Protein 4A42 (pdb70)

Foldseek 3Di:
DDFLVDPLKDKDWPADVVQGCLQAPPFLPRKDWGDPDQKTKMKIFSVAKAAWFKKKWFWDFDFAWFKWKWFAAPVPDIDTQGGRNVPRDHDRMDMDTGDPPDIHRMMMMITRDPRTITRYMTTDHD/DFLVPPQKDKDWPADPVQGVLQAPPFLPRKDWHDDDQWTKMKMFSVAKFWFFKKKWFWDWDFAWFKWKWFAAPPPDTHTQGGRN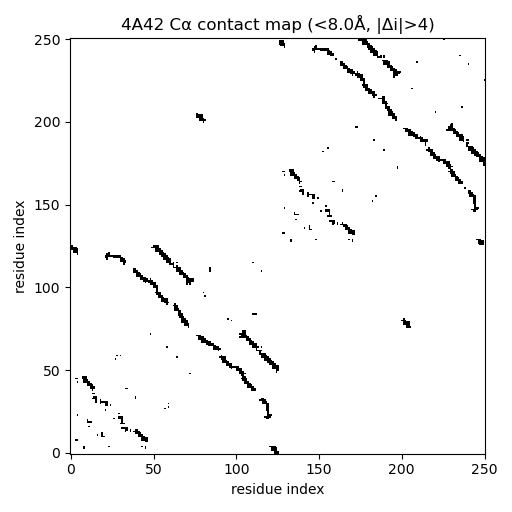PDRDDDRMDMGGRPDTDMHRMMMMTTRDDITITRYMTTDGD

B-factor: mean 26.59, std 9.79, range [8.0, 80.1]

Sequence (251 aa):
SENLAKDETKVVEVTSNNNSEANNNLRDGNENTLWVPGQEEEKSVTFDLSSKEKDISAIDIVSKGNSPLKYSIEISNDGTEWTKIVDENNNNEENKKAVYSNILKSGKIGRFVRFNFNSENNVKIGEIKIYKGENLAKDETKVEEVTSNNSEANNNLRDGNENTLWVPGQEEEKSVTFDLSKEKDIISSAIDIVSKGNNSPLKYSIEIS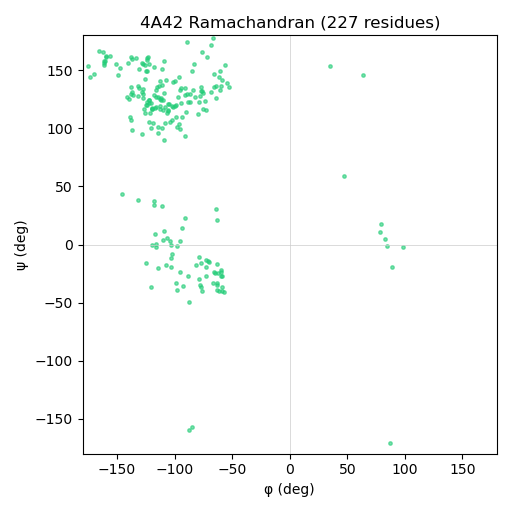NDGTEWTKIVDENNNEENKKAVYSNILKSGKIGRFVRRFNFNSENVKIGEIKIYKG

Structure (mmCIF, N/CA/C/O backbone):
data_4A42
#
_entry.id   4A42
#
_cell.length_a   48.810
_cell.length_b   48.810
_cell.length_c   98.180
_cell.angle_alpha   90.00
_cell.angle_beta   90.00
_cell.angle_gamma   90.00
#
_symmetry.space_group_name_H-M   'P 43'
#
loop_
_entity.id
_entity.type
_entity.pdbx_description
1 polymer 'ALPHA-N-ACETYLGLUCOSAMINIDASE FAMILY PROTEIN'
2 non-polymer 'CALCIUM ION'
3 water water
#
loop_
_atom_site.group_PDB
_atom_site.id
_atom_site.type_symbol
_atom_site.label_atom_id
_atom_site.label_alt_id
_atom_site.label_comp_id
_atom_site.label_asym_id
_atom_site.label_entity_id
_atom_site.label_seq_id
_atom_site.pdbx_PDB_ins_code
_atom_site.Cartn_x
_atom_site.Cartn_y
_atom_site.Cartn_z
_atom_site.occupancy
_atom_site.B_iso_or_equiv
_atom_site.auth_seq_id
_atom_site.auth_comp_id
_atom_site.auth_asym_id
_atom_site.auth_atom_id
_atom_site.pdbx_PDB_model_num
ATOM 1 N N . SER A 1 23 ? 0.063 17.847 50.602 1.00 47.89 1495 SER A N 1
ATOM 2 C CA . SER A 1 23 ? -0.246 18.954 49.702 1.00 46.30 1495 SER A CA 1
ATOM 3 C C . SER A 1 23 ? 0.775 19.091 48.574 1.00 43.93 1495 SER A C 1
ATOM 4 O O . SER A 1 23 ? 0.880 18.220 47.710 1.00 45.80 1495 SER A O 1
ATOM 6 N N . GLU A 1 24 ? 1.528 20.188 48.600 1.00 40.42 1496 GLU A N 1
ATOM 7 C CA . GLU A 1 24 ? 2.403 20.590 47.495 1.00 37.30 1496 GLU A CA 1
ATOM 8 C C . GLU A 1 24 ? 3.605 19.678 47.259 1.00 33.81 1496 GLU A C 1
ATOM 9 O O . GLU A 1 24 ? 4.336 19.363 48.197 1.00 34.73 1496 GLU A O 1
ATOM 11 N N . ASN A 1 25 ? 3.816 19.283 46.000 1.00 31.01 1497 ASN A N 1
ATOM 12 C CA . ASN A 1 25 ? 4.954 18.441 45.619 1.00 28.41 1497 ASN A CA 1
ATOM 13 C C . ASN A 1 25 ? 6.149 19.262 45.118 1.00 26.71 1497 ASN A C 1
ATOM 14 O O . ASN A 1 25 ? 6.192 19.705 43.962 1.00 27.43 1497 ASN A O 1
ATOM 19 N N . LEU A 1 26 ? 7.110 19.474 46.008 1.00 26.85 1498 LEU A N 1
ATOM 20 C CA . LEU A 1 26 ? 8.272 20.304 45.725 1.00 26.38 1498 LEU A CA 1
ATOM 21 C C . LEU A 1 26 ? 9.129 19.755 44.599 1.00 26.66 1498 LEU A C 1
ATOM 22 O O . LEU A 1 26 ? 9.868 20.501 43.955 1.00 28.99 1498 LEU A O 1
ATOM 27 N N . ALA A 1 27 ? 9.048 18.448 44.367 1.00 24.25 1499 ALA A N 1
ATOM 28 C CA . ALA A 1 27 ? 9.861 17.829 43.334 1.00 22.34 1499 ALA A CA 1
ATOM 29 C C . ALA A 1 27 ? 9.478 18.373 41.970 1.00 23.33 1499 ALA A C 1
ATOM 30 O O . ALA A 1 27 ? 10.285 18.365 41.049 1.00 25.67 1499 ALA A O 1
ATOM 45 N N . LYS A 1 29 ? 8.293 21.549 41.384 1.00 24.46 1501 LYS A N 1
ATOM 46 C CA . LYS A 1 29 ? 8.395 23.003 41.308 1.00 24.07 1501 LYS A CA 1
ATOM 47 C C . LYS A 1 29 ? 9.396 23.393 40.241 1.00 23.54 1501 LYS A C 1
ATOM 48 O O . LYS A 1 29 ? 10.396 22.716 40.044 1.00 25.22 1501 LYS A O 1
ATOM 54 N N . ASP A 1 30 ? 9.140 24.502 39.559 1.00 24.43 1502 ASP A N 1
ATOM 55 C CA . ASP A 1 30 ? 10.016 24.934 38.484 1.00 26.52 1502 ASP A CA 1
ATOM 56 C C . ASP A 1 30 ? 11.443 25.156 38.990 1.00 26.30 1502 ASP A C 1
ATOM 57 O O . ASP A 1 30 ? 12.415 24.799 38.324 1.00 28.17 1502 ASP A O 1
ATOM 62 N N . GLU A 1 31 ? 11.564 25.729 40.180 1.00 26.49 1503 GLU A N 1
ATOM 63 C CA . GLU A 1 31 ? 12.876 26.070 40.725 1.00 28.36 1503 GLU A CA 1
ATOM 64 C C . GLU A 1 31 ? 13.677 24.846 41.181 1.00 28.59 1503 GLU A C 1
ATOM 65 O O . GLU A 1 31 ? 14.877 24.945 41.437 1.00 26.90 1503 GLU A O 1
ATOM 71 N N . THR A 1 32 ? 13.013 23.700 41.285 1.00 27.83 1504 THR A N 1
ATOM 72 C CA . THR A 1 32 ? 13.677 22.465 41.704 1.00 27.17 1504 THR A CA 1
ATOM 73 C C . THR A 1 32 ? 14.484 21.844 40.569 1.00 27.37 1504 THR A C 1
ATOM 74 O O . THR A 1 32 ? 13.967 21.635 39.472 1.00 28.36 1504 THR A O 1
ATOM 78 N N . LYS A 1 33 ? 15.743 21.546 40.825 1.00 26.36 1505 LYS A N 1
ATOM 79 C CA . LYS A 1 33 ? 16.566 20.879 39.857 1.00 27.03 1505 LYS A CA 1
ATOM 80 C C . LYS A 1 33 ? 16.839 19.442 40.320 1.00 25.98 1505 LYS A C 1
ATOM 81 O O . LYS A 1 33 ? 16.741 19.151 41.486 1.00 25.85 1505 LYS A O 1
ATOM 87 N N . VAL A 1 34 ? 17.173 18.586 39.390 1.00 22.59 1506 VAL A N 1
ATOM 88 C CA A VAL A 1 34 ? 17.430 17.182 39.682 0.55 23.63 1506 VAL A CA 1
ATOM 89 C CA B VAL A 1 34 ? 17.447 17.191 39.700 0.45 23.36 1506 VAL A CA 1
ATOM 90 C C . VAL A 1 34 ? 18.718 16.733 38.996 1.00 24.06 1506 VAL A C 1
ATOM 91 O O . VAL A 1 34 ? 18.961 17.081 37.840 1.00 26.42 1506 VAL A O 1
ATOM 98 N N . GLU A 1 35 ? 19.542 15.976 39.717 1.00 21.65 1507 GLU A N 1
ATOM 99 C CA . GLU A 1 35 ? 20.752 15.389 39.155 1.00 21.58 1507 GLU A CA 1
ATOM 100 C C . GLU A 1 35 ? 20.708 13.896 39.402 1.00 23.31 1507 GLU A C 1
ATOM 101 O O . GLU A 1 35 ? 20.246 13.460 40.453 1.00 26.20 1507 GLU A O 1
ATOM 107 N N . VAL A 1 36 ? 21.181 13.111 38.439 1.00 20.29 1508 VAL A N 1
ATOM 108 C CA . VAL A 1 36 ? 21.208 11.660 38.590 1.00 19.75 1508 VAL A CA 1
ATOM 109 C C . VAL A 1 36 ? 22.594 11.121 38.281 1.00 19.34 1508 VAL A C 1
ATOM 110 O O . VAL A 1 36 ? 23.375 11.751 37.555 1.00 21.22 1508 VAL A O 1
ATOM 114 N N . THR A 1 37 ? 22.895 9.952 38.840 1.00 18.85 1509 THR A N 1
ATOM 115 C CA . THR A 1 37 ? 24.192 9.320 38.662 1.00 22.12 1509 THR A CA 1
ATOM 116 C C . THR A 1 37 ? 24.295 8.570 37.344 1.00 21.37 1509 THR A C 1
ATOM 117 O O . THR A 1 37 ? 25.389 8.243 36.892 1.00 21.56 1509 THR A O 1
ATOM 121 N N . SER A 1 38 ? 23.151 8.288 36.736 1.00 21.27 1510 SER A N 1
ATOM 122 C CA . SER A 1 38 ? 23.138 7.651 35.427 1.00 23.67 1510 SER A CA 1
ATOM 123 C C . SER A 1 38 ? 21.820 7.872 34.716 1.00 23.94 1510 SER A C 1
ATOM 124 O O . SER A 1 38 ? 20.810 8.208 35.342 1.00 23.82 1510 SER A O 1
ATOM 127 N N . ASN A 1 39 ? 21.852 7.660 33.403 1.00 25.58 1511 ASN A N 1
ATOM 128 C CA A ASN A 1 39 ? 20.693 7.819 32.530 0.47 25.17 1511 ASN A CA 1
ATOM 129 C CA B ASN A 1 39 ? 20.672 7.795 32.559 0.53 24.95 1511 ASN A CA 1
ATOM 130 C C . ASN A 1 39 ? 19.956 9.129 32.721 1.00 23.74 1511 ASN A C 1
ATOM 131 O O . ASN A 1 39 ? 18.759 9.171 33.047 1.00 27.08 1511 ASN A O 1
ATOM 140 N N . ASN A 1 40 ? 20.690 10.200 32.484 1.00 25.75 1512 ASN A N 1
ATOM 141 C CA . ASN A 1 40 ? 20.175 11.538 32.596 1.00 25.70 1512 ASN A CA 1
ATOM 142 C C . ASN A 1 40 ? 18.979 11.778 31.676 1.00 27.88 1512 ASN A C 1
ATOM 143 O O . ASN A 1 40 ? 18.146 12.620 31.974 1.00 27.25 1512 ASN A O 1
ATOM 148 N N . SER A 1 41 ? 18.913 11.035 30.569 1.00 31.65 1513 SER A N 1
ATOM 149 C CA . SER A 1 41 ? 17.838 11.173 29.583 1.00 33.31 1513 SER A CA 1
ATOM 150 C C . SER A 1 41 ? 16.469 10.896 30.192 1.00 31.59 1513 SER A C 1
ATOM 151 O O . SER A 1 41 ? 15.451 11.351 29.678 1.00 34.05 1513 SER A O 1
ATOM 154 N N . GLU A 1 42 ? 16.458 10.160 31.298 1.00 28.34 1514 GLU A N 1
ATOM 155 C CA . GLU A 1 42 ? 15.212 9.744 31.939 1.00 24.96 1514 GLU A CA 1
ATOM 156 C C . GLU A 1 42 ? 15.005 10.469 33.262 1.00 22.88 1514 GLU A C 1
ATOM 157 O O . GLU A 1 42 ? 14.052 10.195 33.991 1.00 23.89 1514 GLU A O 1
ATOM 163 N N . ALA A 1 43 ? 15.909 11.389 33.581 1.00 25.09 1515 ALA A N 1
ATOM 164 C CA . ALA A 1 43 ? 15.878 12.075 34.864 1.00 23.88 1515 ALA A CA 1
ATOM 165 C C . ALA A 1 43 ? 14.571 12.818 35.164 1.00 23.83 1515 ALA A C 1
ATOM 166 O O . ALA A 1 43 ? 14.085 12.794 36.295 1.00 25.26 1515 ALA A O 1
ATOM 168 N N . ASN A 1 44 ? 13.994 13.484 34.170 1.00 23.60 1516 ASN A N 1
ATOM 169 C CA A ASN A 1 44 ? 12.779 14.232 34.429 0.54 23.23 1516 ASN A CA 1
ATOM 170 C CA B ASN A 1 44 ? 12.767 14.236 34.387 0.46 22.54 1516 ASN A CA 1
ATOM 171 C C . ASN A 1 44 ? 11.579 13.321 34.652 1.00 20.41 1516 ASN A C 1
ATOM 172 O O . ASN A 1 44 ? 10.549 13.759 35.150 1.00 21.68 1516 ASN A O 1
ATOM 181 N N . ASN A 1 45 ? 11.734 12.050 34.305 1.00 20.23 1517 ASN A N 1
ATOM 182 C CA . ASN A 1 45 ? 10.693 11.066 34.590 1.00 18.99 1517 ASN A CA 1
ATOM 183 C C . ASN A 1 45 ? 10.494 10.925 36.094 1.00 17.50 1517 ASN A C 1
ATOM 184 O O . ASN A 1 45 ? 9.488 10.408 36.549 1.00 16.45 1517 ASN A O 1
ATOM 189 N N . LEU A 1 46 ? 11.450 11.395 36.873 1.00 16.17 1518 LEU A N 1
ATOM 190 C CA . LEU A 1 46 ? 11.326 11.298 38.327 1.00 15.39 1518 LEU A CA 1
ATOM 191 C C . LEU A 1 46 ? 10.309 12.265 38.912 1.00 15.98 1518 LEU A C 1
ATOM 192 O O . LEU A 1 46 ? 9.842 12.077 40.037 1.00 14.63 1518 LEU A O 1
ATOM 197 N N . ARG A 1 47 ? 9.984 13.299 38.160 1.00 17.57 1519 ARG A N 1
ATOM 198 C CA . ARG A 1 47 ? 9.128 14.306 38.684 1.00 19.36 1519 ARG A CA 1
ATOM 199 C C . ARG A 1 47 ? 8.199 14.924 37.634 1.00 18.79 1519 ARG A C 1
ATOM 200 O O . ARG A 1 47 ? 7.980 16.094 37.618 1.00 22.05 1519 ARG A O 1
ATOM 208 N N . ASP A 1 48 ? 7.632 14.069 36.813 1.00 17.49 1520 ASP A N 1
ATOM 209 C CA . ASP A 1 48 ? 6.716 14.498 35.758 1.00 16.54 1520 ASP A CA 1
ATOM 210 C C . ASP A 1 48 ? 5.247 14.231 36.078 1.00 16.19 1520 ASP A C 1
ATOM 211 O O . ASP A 1 48 ? 4.363 14.506 35.255 1.00 18.50 1520 ASP A O 1
ATOM 216 N N . GLY A 1 49 ? 4.983 13.710 37.274 1.00 15.81 1521 GLY A N 1
ATOM 217 C CA . GLY A 1 49 ? 3.617 13.477 37.712 1.00 13.27 1521 GLY A CA 1
ATOM 218 C C . GLY A 1 49 ? 2.966 12.234 37.131 1.00 14.89 1521 GLY A C 1
ATOM 219 O O . GLY A 1 49 ? 1.764 12.045 37.279 1.00 18.93 1521 GLY A O 1
ATOM 220 N N . ASN A 1 50 ? 3.756 11.389 36.473 1.00 12.38 1522 ASN A N 1
ATOM 221 C CA . ASN A 1 50 ? 3.249 10.177 35.829 1.00 12.65 1522 ASN A CA 1
ATOM 222 C C . ASN A 1 50 ? 3.968 8.976 36.418 1.00 10.71 1522 ASN A C 1
ATOM 223 O O . ASN A 1 50 ? 5.160 8.810 36.216 1.00 12.65 1522 ASN A O 1
ATOM 228 N N . GLU A 1 51 ? 3.261 8.126 37.143 1.00 11.79 1523 GLU A N 1
ATOM 229 C CA . GLU A 1 51 ? 3.947 7.074 37.894 1.00 11.26 1523 GLU A CA 1
ATOM 230 C C . GLU A 1 51 ? 4.527 5.982 37.010 1.00 10.62 1523 GLU A C 1
ATOM 231 O O . GLU A 1 51 ? 5.326 5.168 37.474 1.00 11.51 1523 GLU A O 1
ATOM 237 N N . ASN A 1 52 ? 4.098 5.955 35.755 1.00 11.35 1524 ASN A N 1
ATOM 238 C CA . ASN A 1 52 ? 4.588 4.949 34.832 1.00 12.40 1524 ASN A CA 1
ATOM 239 C C . ASN A 1 52 ? 5.725 5.368 33.900 1.00 15.70 1524 ASN A C 1
ATOM 240 O O . ASN A 1 52 ? 6.213 4.558 33.153 1.00 16.64 1524 ASN A O 1
ATOM 245 N N . THR A 1 53 ? 6.162 6.612 33.992 1.00 14.76 1525 THR A N 1
ATOM 246 C CA . THR A 1 53 ? 7.352 7.030 33.268 1.00 13.75 1525 THR A CA 1
ATOM 247 C C . THR A 1 53 ? 8.492 6.873 34.270 1.00 13.85 1525 THR A C 1
ATOM 248 O O . THR A 1 53 ? 8.475 7.464 35.331 1.00 12.03 1525 THR A O 1
ATOM 252 N N . LEU A 1 54 ? 9.472 6.066 33.897 1.00 12.55 1526 LEU A N 1
ATOM 253 C CA . LEU A 1 54 ? 10.497 5.616 34.818 1.00 13.87 1526 LEU A CA 1
ATOM 254 C C . LEU A 1 54 ? 11.895 6.151 34.598 1.00 13.90 1526 LEU A C 1
ATOM 255 O O . LEU A 1 54 ? 12.260 6.456 33.483 1.00 15.93 1526 LEU A O 1
ATOM 260 N N . TRP A 1 55 ? 12.654 6.245 35.691 1.00 12.63 1527 TRP A N 1
ATOM 261 C CA . TRP A 1 55 ? 14.084 6.474 35.632 1.00 13.38 1527 TRP A CA 1
ATOM 262 C C . TRP A 1 55 ? 14.720 5.132 35.990 1.00 11.98 1527 TRP A C 1
ATOM 263 O O . TRP A 1 55 ? 14.466 4.581 37.040 1.00 12.35 1527 TRP A O 1
ATOM 274 N N . VAL A 1 56 ? 15.516 4.600 35.079 1.00 14.19 1528 VAL A N 1
ATOM 275 C CA . VAL A 1 56 ? 16.128 3.303 35.254 1.00 13.85 1528 VAL A CA 1
ATOM 276 C C . VAL A 1 56 ? 17.620 3.478 35.167 1.00 15.89 1528 VAL A C 1
ATOM 277 O O . VAL A 1 56 ? 18.160 3.625 34.090 1.00 18.09 1528 VAL A O 1
ATOM 281 N N . PRO A 1 57 ? 18.289 3.405 36.297 1.00 15.70 1529 PRO A N 1
ATOM 282 C CA . PRO A 1 57 ? 19.732 3.588 36.309 1.00 19.14 1529 PRO A CA 1
ATOM 283 C C . PRO A 1 57 ? 20.439 2.413 35.689 1.00 19.36 1529 PRO A C 1
ATOM 284 O O . PRO A 1 57 ? 19.895 1.348 35.526 1.00 19.40 1529 PRO A O 1
ATOM 288 N N . GLY A 1 58 ? 21.676 2.666 35.312 1.00 21.72 1530 GLY A N 1
ATOM 289 C CA . GLY A 1 58 ? 22.562 1.663 34.802 1.00 26.17 1530 GLY A CA 1
ATOM 290 C C . GLY A 1 58 ? 23.293 1.006 35.986 1.00 30.13 1530 GLY A C 1
ATOM 291 O O . GLY A 1 58 ? 22.822 1.037 37.097 1.00 29.55 1530 GLY A O 1
ATOM 292 N N . GLN A 1 59 ? 24.423 0.374 35.720 1.00 33.01 1531 GLN A N 1
ATOM 293 C CA . GLN A 1 59 ? 25.111 -0.435 36.722 1.00 35.10 1531 GLN A CA 1
ATOM 294 C C . GLN A 1 59 ? 26.161 0.270 37.576 1.00 33.82 1531 GLN A C 1
ATOM 295 O O . GLN A 1 59 ? 27.057 -0.369 38.088 1.00 35.12 1531 GLN A O 1
ATOM 301 N N . GLU A 1 60 ? 26.077 1.583 37.701 1.00 34.15 1532 GLU A N 1
ATOM 302 C CA . GLU A 1 60 ? 27.012 2.287 38.557 1.00 36.49 1532 GLU A CA 1
ATOM 303 C C . GLU A 1 60 ? 26.825 1.781 39.974 1.00 39.46 1532 GLU A C 1
ATOM 304 O O . GLU A 1 60 ? 25.716 1.492 40.383 1.00 39.60 1532 GLU A O 1
ATOM 306 N N . GLU A 1 61 ? 27.925 1.684 40.714 1.00 41.36 1533 GLU A N 1
ATOM 307 C CA . GLU A 1 61 ? 27.921 1.122 42.061 1.00 40.88 1533 GLU A CA 1
ATOM 308 C C . GLU A 1 61 ? 27.045 1.921 43.014 1.00 40.13 1533 GLU A C 1
ATOM 309 O O . GLU A 1 61 ? 26.352 1.357 43.850 1.00 41.47 1533 GLU A O 1
ATOM 311 N N . GLU A 1 62 ? 27.079 3.238 42.903 1.00 37.53 1534 GLU A N 1
ATOM 312 C CA . GLU A 1 62 ? 26.213 4.045 43.731 1.00 35.71 1534 GLU A CA 1
ATOM 313 C C . GLU A 1 62 ? 25.194 4.765 42.855 1.00 34.03 1534 GLU A C 1
ATOM 314 O O . GLU A 1 62 ? 25.498 5.812 42.286 1.00 36.36 1534 GLU A O 1
ATOM 316 N N . LYS A 1 63 ? 24.006 4.179 42.725 1.00 28.00 1535 LYS A N 1
ATOM 317 C CA . LYS A 1 63 ? 22.924 4.787 42.000 1.00 22.78 1535 LYS A CA 1
ATOM 318 C C . LYS A 1 63 ? 22.288 5.853 42.903 1.00 19.56 1535 LYS A C 1
ATOM 319 O O . LYS A 1 63 ? 21.882 5.551 44.001 1.00 21.43 1535 LYS A O 1
ATOM 325 N N . SER A 1 64 ? 22.247 7.088 42.439 1.00 18.92 1536 SER A N 1
ATOM 326 C CA . SER A 1 64 ? 21.793 8.155 43.288 1.00 18.03 1536 SER A CA 1
ATOM 327 C C . SER A 1 64 ? 21.064 9.268 42.540 1.00 18.77 1536 SER A C 1
ATOM 328 O O . SER A 1 64 ? 21.330 9.504 41.383 1.00 18.34 1536 SER A O 1
ATOM 331 N N . VAL A 1 65 ? 20.162 9.942 43.233 1.00 17.44 1537 VAL A N 1
ATOM 332 C CA . VAL A 1 65 ? 19.448 11.107 42.712 1.00 18.08 1537 VAL A CA 1
ATOM 333 C C . VAL A 1 65 ? 19.525 12.233 43.743 1.00 18.38 1537 VAL A C 1
ATOM 334 O O . VAL A 1 65 ? 19.308 11.994 44.923 1.00 17.75 1537 VAL A O 1
ATOM 338 N N . THR A 1 66 ? 19.828 13.456 43.312 1.00 18.79 1538 THR A N 1
ATOM 339 C CA . THR A 1 66 ? 19.824 14.596 44.229 1.00 18.85 1538 THR A CA 1
ATOM 340 C C . THR A 1 66 ? 18.890 15.695 43.734 1.00 20.23 1538 THR A C 1
ATOM 341 O O . THR A 1 66 ? 19.038 16.180 42.613 1.00 22.33 1538 THR A O 1
ATOM 345 N N . PHE A 1 67 ? 17.921 16.073 44.562 1.00 20.30 1539 PHE A N 1
ATOM 346 C CA . PHE A 1 67 ? 17.063 17.220 44.261 1.00 21.17 1539 PHE A CA 1
ATOM 347 C C . PHE A 1 67 ? 17.630 18.452 44.945 1.00 22.68 1539 PHE A C 1
ATOM 348 O O . PHE A 1 67 ? 17.999 18.401 46.123 1.00 23.41 1539 PHE A O 1
ATOM 356 N N . ASP A 1 68 ? 17.709 19.545 44.194 1.00 22.84 1540 ASP A N 1
ATOM 357 C CA . ASP A 1 68 ? 18.053 20.853 44.738 1.00 24.63 1540 ASP A CA 1
ATOM 358 C C . ASP A 1 68 ? 16.769 21.670 44.716 1.00 25.83 1540 ASP A C 1
ATOM 359 O O . ASP A 1 68 ? 16.314 22.100 43.657 1.00 28.02 1540 ASP A O 1
ATOM 364 N N . LEU A 1 69 ? 16.163 21.847 45.883 1.00 26.10 1541 LEU A N 1
ATOM 365 C CA . LEU A 1 69 ? 14.925 22.607 46.002 1.00 26.22 1541 LEU A CA 1
ATOM 366 C C . LEU A 1 69 ? 15.123 24.115 45.779 1.00 29.73 1541 LEU A C 1
ATOM 367 O O . LEU A 1 69 ? 14.150 24.866 45.735 1.00 31.19 1541 LEU A O 1
ATOM 372 N N A SER A 1 70 ? 16.385 24.526 45.660 0.76 30.25 1542 SER A N 1
ATOM 373 N N B SER A 1 70 ? 16.379 24.529 45.627 0.24 31.80 1542 SER A N 1
ATOM 374 C CA A SER A 1 70 ? 16.781 25.911 45.378 0.76 30.90 1542 SER A CA 1
ATOM 375 C CA B SER A 1 70 ? 16.742 25.924 45.365 0.24 33.46 1542 SER A CA 1
ATOM 376 C C A SER A 1 70 ? 16.897 26.767 46.639 0.76 33.02 1542 SER A C 1
ATOM 377 C C B SER A 1 70 ? 16.926 26.731 46.648 0.24 34.02 1542 SER A C 1
ATOM 378 O O A SER A 1 70 ? 17.669 27.732 46.682 0.76 32.91 1542 SER A O 1
ATOM 379 O O B SER A 1 70 ? 17.773 27.623 46.717 0.24 34.71 1542 SER A O 1
ATOM 384 N N . LYS A 1 71 ? 16.126 26.414 47.659 1.00 33.09 1543 LYS A N 1
ATOM 385 C CA . LYS A 1 71 ? 16.187 27.106 48.934 1.00 32.82 1543 LYS A CA 1
ATOM 386 C C . LYS A 1 71 ? 15.934 26.094 50.038 1.00 32.27 1543 LYS A C 1
ATOM 387 O O . LYS A 1 71 ? 15.428 24.999 49.785 1.00 31.44 1543 LYS A O 1
ATOM 389 N N . GLU A 1 72 ? 16.270 26.482 51.246 1.00 30.89 1544 GLU A N 1
ATOM 390 C CA . GLU A 1 72 ? 15.987 25.641 52.372 1.00 29.93 1544 GLU A CA 1
ATOM 391 C C . GLU A 1 72 ? 14.480 25.666 52.645 1.00 28.08 1544 GLU A C 1
ATOM 392 O O . GLU A 1 72 ? 13.917 26.690 52.955 1.00 32.05 1544 GLU A O 1
ATOM 398 N N . LYS A 1 73 ? 13.827 24.528 52.492 1.00 29.06 1545 LYS A N 1
ATOM 399 C CA . LYS A 1 73 ? 12.383 24.433 52.631 1.00 29.68 1545 LYS A CA 1
ATOM 400 C C . LYS A 1 73 ? 11.897 23.432 53.648 1.00 29.67 1545 LYS A C 1
ATOM 401 O O . LYS A 1 73 ? 12.627 22.523 53.989 1.00 29.99 1545 LYS A O 1
ATOM 407 N N . ASP A 1 74 ? 10.672 23.588 54.125 1.00 29.92 1546 ASP A N 1
ATOM 408 C CA . ASP A 1 74 ? 10.017 22.583 54.946 1.00 30.91 1546 ASP A CA 1
ATOM 409 C C . ASP A 1 74 ? 9.811 21.315 54.126 1.00 31.38 1546 ASP A C 1
ATOM 410 O O . ASP A 1 74 ? 9.217 21.355 53.051 1.00 33.06 1546 ASP A O 1
ATOM 415 N N . ILE A 1 75 ? 10.278 20.189 54.644 1.00 28.97 1547 ILE A N 1
ATOM 416 C CA . ILE A 1 75 ? 9.982 18.906 54.026 1.00 29.80 1547 ILE A CA 1
ATOM 417 C C . ILE A 1 75 ? 9.240 18.063 55.050 1.00 29.04 1547 ILE A C 1
ATOM 418 O O . ILE A 1 75 ? 9.787 17.757 56.113 1.00 29.87 1547 ILE A O 1
ATOM 423 N N . SER A 1 76 ? 8.004 17.714 54.752 1.00 28.57 1548 SER A N 1
ATOM 424 C CA . SER A 1 76 ? 7.192 16.935 55.666 1.00 27.96 1548 SER A CA 1
ATOM 425 C C . SER A 1 76 ? 7.119 15.427 55.393 1.00 24.95 1548 SER A C 1
ATOM 426 O O . SER A 1 76 ? 6.961 14.634 56.289 1.00 25.68 1548 SER A O 1
ATOM 429 N N . ALA A 1 77 ? 7.181 15.070 54.126 1.00 22.41 1549 ALA A N 1
ATOM 430 C CA . ALA A 1 77 ? 7.017 13.674 53.744 1.00 22.97 1549 ALA A CA 1
ATOM 431 C C . ALA A 1 77 ? 7.558 13.414 52.355 1.00 18.89 1549 ALA A C 1
ATOM 432 O O . ALA A 1 77 ? 7.630 14.320 51.527 1.00 20.67 1549 ALA A O 1
ATOM 434 N N . ILE A 1 78 ? 7.950 12.163 52.114 1.00 19.38 1550 ILE A N 1
ATOM 435 C CA . ILE A 1 78 ? 8.518 11.768 50.836 1.00 16.07 1550 ILE A CA 1
ATOM 436 C C . ILE A 1 78 ? 7.973 10.413 50.380 1.00 15.92 1550 ILE A C 1
ATOM 437 O O . ILE A 1 78 ? 7.980 9.442 51.147 1.00 16.83 1550 ILE A O 1
ATOM 442 N N . ASP A 1 79 ? 7.499 10.346 49.135 1.00 14.07 1551 ASP A N 1
ATOM 443 C CA . ASP A 1 79 ? 7.112 9.071 48.523 1.00 13.50 1551 ASP A CA 1
ATOM 444 C C . ASP A 1 79 ? 8.074 8.689 47.405 1.00 11.17 1551 ASP A C 1
ATOM 445 O O . ASP A 1 79 ? 8.428 9.519 46.571 1.00 13.77 1551 ASP A O 1
ATOM 450 N N . ILE A 1 80 ? 8.446 7.416 47.356 1.00 11.36 1552 ILE A N 1
ATOM 451 C CA . ILE A 1 80 ? 9.195 6.872 46.233 1.00 11.16 1552 ILE A CA 1
ATOM 452 C C . ILE A 1 80 ? 8.337 5.806 45.578 1.00 10.15 1552 ILE A C 1
ATOM 453 O O . ILE A 1 80 ? 7.999 4.802 46.201 1.00 10.55 1552 ILE A O 1
ATOM 458 N N . VAL A 1 81 ? 7.974 6.031 44.326 1.00 9.81 1553 VAL A N 1
ATOM 459 C CA . VAL A 1 81 ? 7.165 5.069 43.595 1.00 9.45 1553 VAL A CA 1
ATOM 460 C C . VAL A 1 81 ? 8.124 4.107 42.903 1.00 9.93 1553 VAL A C 1
ATOM 461 O O . VAL A 1 81 ? 8.899 4.523 42.034 1.00 10.44 1553 VAL A O 1
ATOM 465 N N . SER A 1 82 ? 8.103 2.842 43.318 1.00 9.08 1554 SER A N 1
ATOM 466 C CA . SER A 1 82 ? 9.099 1.865 42.862 1.00 10.52 1554 SER A CA 1
ATOM 467 C C . SER A 1 82 ? 8.476 0.838 41.940 1.00 10.90 1554 SER A C 1
ATOM 468 O O . SER A 1 82 ? 7.626 0.061 42.361 1.00 14.43 1554 SER A O 1
ATOM 471 N N . LYS A 1 83 ? 8.915 0.830 40.686 1.00 9.31 1555 LYS A N 1
ATOM 472 C CA . LYS A 1 83 ? 8.279 0.025 39.655 1.00 12.08 1555 LYS A CA 1
ATOM 473 C C . LYS A 1 83 ? 9.045 -1.253 39.289 1.00 13.07 1555 LYS A C 1
ATOM 474 O O . LYS A 1 83 ? 8.516 -2.113 38.587 1.00 16.49 1555 LYS A O 1
ATOM 480 N N . GLY A 1 84 ? 10.285 -1.377 39.752 1.00 11.88 1556 GLY A N 1
ATOM 481 C CA . GLY A 1 84 ? 11.049 -2.599 39.537 1.00 11.97 1556 GLY A CA 1
ATOM 482 C C . GLY A 1 84 ? 10.508 -3.796 40.307 1.00 14.27 1556 GLY A C 1
ATOM 483 O O . GLY A 1 84 ? 9.633 -3.658 41.163 1.00 17.54 1556 GLY A O 1
ATOM 484 N N . ASN A 1 85 ? 11.037 -4.982 40.029 1.00 16.77 1557 ASN A N 1
ATOM 485 C CA . ASN A 1 85 ? 10.513 -6.192 40.673 1.00 18.13 1557 ASN A CA 1
ATOM 486 C C . ASN A 1 85 ? 10.934 -6.416 42.123 1.00 17.89 1557 ASN A C 1
ATOM 487 O O . ASN A 1 85 ? 10.150 -6.930 42.948 1.00 22.06 1557 ASN A O 1
ATOM 492 N N . SER A 1 86 ? 12.171 -6.049 42.425 1.00 16.87 1558 SER A N 1
ATOM 493 C CA . SER A 1 86 ? 12.786 -6.377 43.696 1.00 16.92 1558 SER A CA 1
ATOM 494 C C . SER A 1 86 ? 12.401 -5.350 44.747 1.00 14.46 1558 SER A C 1
ATOM 495 O O . SER A 1 86 ? 12.193 -4.189 44.424 1.00 15.40 1558 SER A O 1
ATOM 498 N N . PRO A 1 87 ? 12.325 -5.769 46.018 1.00 14.13 1559 PRO A N 1
ATOM 499 C CA . PRO A 1 87 ? 12.132 -4.793 47.095 1.00 13.04 1559 PRO A CA 1
ATOM 500 C C . PRO A 1 87 ? 13.187 -3.702 47.003 1.00 12.24 1559 PRO A C 1
ATOM 501 O O . PRO A 1 87 ? 14.363 -3.980 46.783 1.00 13.44 1559 PRO A O 1
ATOM 505 N N . LEU A 1 88 ? 12.765 -2.458 47.160 1.00 10.48 1560 LEU A N 1
ATOM 506 C CA . LEU A 1 88 ? 13.693 -1.346 47.044 1.00 10.23 1560 LEU A CA 1
ATOM 507 C C . LEU A 1 88 ? 14.561 -1.232 48.283 1.00 9.32 1560 LEU A C 1
ATOM 508 O O . LEU A 1 88 ? 14.069 -1.283 49.404 1.00 11.54 1560 LEU A O 1
ATOM 513 N N . LYS A 1 89 ? 15.863 -1.093 48.067 1.00 8.00 1561 LYS A N 1
ATOM 514 C CA . LYS A 1 89 ? 16.806 -0.805 49.136 1.00 10.50 1561 LYS A CA 1
ATOM 515 C C . LYS A 1 89 ? 17.303 0.603 48.891 1.00 10.62 1561 LYS A C 1
ATOM 516 O O . LYS A 1 89 ? 17.801 0.905 47.810 1.00 10.96 1561 LYS A O 1
ATOM 522 N N . TYR A 1 90 ? 17.164 1.473 49.891 1.00 10.80 1562 TYR A N 1
ATOM 523 C CA . TYR A 1 90 ? 17.375 2.900 49.668 1.00 10.95 1562 TYR A CA 1
ATOM 524 C C . TYR A 1 90 ? 17.662 3.637 50.965 1.00 11.80 1562 TYR A C 1
ATOM 525 O O . TYR A 1 90 ? 17.375 3.131 52.067 1.00 12.05 1562 TYR A O 1
ATOM 534 N N . SER A 1 91 ? 18.231 4.830 50.817 1.00 12.32 1563 SER A N 1
ATOM 535 C CA . SER A 1 91 ? 18.338 5.791 51.903 1.00 12.76 1563 SER A CA 1
ATOM 536 C C . SER A 1 91 ? 17.992 7.182 51.384 1.00 12.19 1563 SER A C 1
ATOM 537 O O . SER A 1 91 ? 18.011 7.440 50.178 1.00 13.50 1563 SER A O 1
ATOM 540 N N . ILE A 1 92 ? 17.638 8.056 52.316 1.00 14.04 1564 ILE A N 1
ATOM 541 C CA . ILE A 1 92 ? 17.309 9.433 52.018 1.00 14.63 1564 ILE A CA 1
ATOM 542 C C . ILE A 1 92 ? 18.158 10.317 52.917 1.00 14.85 1564 ILE A C 1
ATOM 543 O O . ILE A 1 92 ? 18.215 10.102 54.131 1.00 16.17 1564 ILE A O 1
ATOM 548 N N . GLU A 1 93 ? 18.830 11.288 52.308 1.00 15.53 1565 GLU A N 1
ATOM 549 C CA . GLU A 1 93 ? 19.674 12.240 53.021 1.00 16.43 1565 GLU A CA 1
ATOM 550 C C . GLU A 1 93 ? 19.200 13.646 52.698 1.00 17.83 1565 GLU A C 1
ATOM 551 O O . GLU A 1 93 ? 18.712 13.898 51.608 1.00 18.07 1565 GLU A O 1
ATOM 557 N N . ILE A 1 94 ? 19.365 14.572 53.639 1.00 19.52 1566 ILE A N 1
ATOM 558 C CA . ILE A 1 94 ? 19.067 15.973 53.369 1.00 21.82 1566 ILE A CA 1
ATOM 559 C C . ILE A 1 94 ? 20.265 16.831 53.750 1.00 22.54 1566 ILE A C 1
ATOM 560 O O . ILE A 1 94 ? 21.087 16.423 54.577 1.00 23.06 1566 ILE A O 1
ATOM 565 N N . SER A 1 95 ? 20.367 18.005 53.131 1.00 23.27 1567 SER A N 1
ATOM 566 C CA . SER A 1 95 ? 21.445 18.941 53.428 1.00 23.26 1567 SER A CA 1
ATOM 567 C C . SER A 1 95 ? 20.994 20.374 53.200 1.00 25.15 1567 SER A C 1
ATOM 568 O O . SER A 1 95 ? 20.080 20.633 52.406 1.00 25.90 1567 SER A O 1
ATOM 571 N N . ASN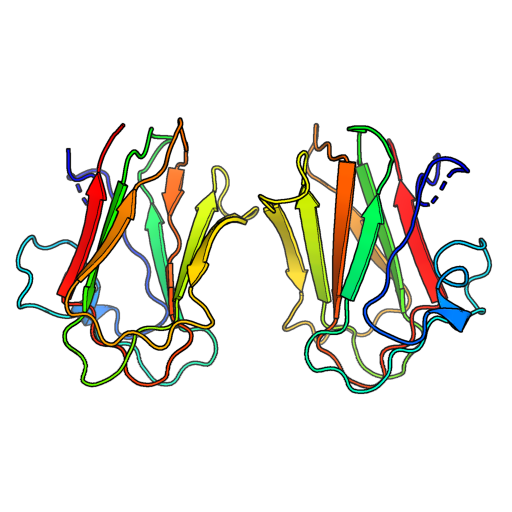 A 1 96 ? 21.658 21.305 53.889 1.00 25.92 1568 ASN A N 1
ATOM 572 C CA . ASN A 1 96 ? 21.453 22.728 53.672 1.00 28.48 1568 ASN A CA 1
ATOM 573 C C . ASN A 1 96 ? 22.511 23.329 52.768 1.00 31.37 1568 ASN A C 1
ATOM 574 O O . ASN A 1 96 ? 22.219 24.170 51.935 1.00 30.40 1568 ASN A O 1
ATOM 579 N N . ASP A 1 97 ? 23.751 22.898 52.935 1.00 33.02 1569 ASP A N 1
ATOM 580 C CA . ASP A 1 97 ? 24.851 23.452 52.162 1.00 34.46 1569 ASP A CA 1
ATOM 581 C C . ASP A 1 97 ? 25.335 22.584 51.016 1.00 35.03 1569 ASP A C 1
ATOM 582 O O . ASP A 1 97 ? 26.145 23.005 50.214 1.00 34.52 1569 ASP A O 1
ATOM 587 N N . GLY A 1 98 ? 24.827 21.364 50.953 1.00 34.22 1570 GLY A N 1
ATOM 588 C CA . GLY A 1 98 ? 25.209 20.435 49.918 1.00 35.23 1570 GLY A CA 1
ATOM 589 C C . GLY A 1 98 ? 26.496 19.688 50.182 1.00 38.47 1570 GLY A C 1
ATOM 590 O O . GLY A 1 98 ? 26.953 18.936 49.334 1.00 40.40 1570 GLY A O 1
ATOM 591 N N . THR A 1 99 ? 27.089 19.883 51.351 1.00 37.74 1571 THR A N 1
ATOM 592 C CA . THR A 1 99 ? 28.308 19.197 51.691 1.00 37.80 1571 THR A CA 1
ATOM 593 C C . THR A 1 99 ? 28.136 18.343 52.933 1.00 33.75 1571 THR A C 1
ATOM 594 O O . THR A 1 99 ? 28.683 17.280 53.012 1.00 34.26 1571 THR A O 1
ATOM 598 N N . GLU A 1 100 ? 27.367 18.811 53.885 1.00 30.05 1572 GLU A N 1
ATOM 599 C CA . GLU A 1 100 ? 27.146 18.026 55.086 1.00 27.51 1572 GLU A CA 1
ATOM 600 C C . GLU A 1 100 ? 25.752 17.440 55.054 1.00 25.96 1572 GLU A C 1
ATOM 601 O O . GLU A 1 100 ? 24.770 18.158 55.117 1.00 27.04 1572 GLU A O 1
ATOM 607 N N . TRP A 1 101 ? 25.695 16.112 55.007 1.00 24.40 1573 TRP A N 1
ATOM 608 C CA . TRP A 1 101 ? 24.440 15.393 54.812 1.00 23.88 1573 TRP A CA 1
ATOM 609 C C . TRP A 1 101 ? 23.933 14.689 56.059 1.00 23.97 1573 TRP A C 1
ATOM 610 O O . TRP A 1 101 ? 24.707 14.103 56.816 1.00 23.90 1573 TRP A O 1
ATOM 621 N N . THR A 1 102 ? 22.618 14.733 56.240 1.00 21.53 1574 THR A N 1
ATOM 622 C CA . THR A 1 102 ? 21.947 13.977 57.289 1.00 22.10 1574 THR A CA 1
ATOM 623 C C . THR A 1 102 ? 21.058 12.869 56.715 1.00 21.93 1574 THR A C 1
ATOM 624 O O . THR A 1 102 ? 20.076 13.137 56.005 1.00 21.15 1574 THR A O 1
ATOM 628 N N . LYS A 1 103 ? 21.397 11.636 57.034 1.00 21.16 1575 LYS A N 1
ATOM 629 C CA . LYS A 1 103 ? 20.632 10.485 56.592 1.00 20.49 1575 LYS A CA 1
ATOM 630 C C . LYS A 1 103 ? 19.428 10.343 57.488 1.00 20.12 1575 LYS A C 1
ATOM 631 O O . LYS A 1 103 ? 19.549 10.010 58.634 1.00 22.10 1575 LYS A O 1
ATOM 637 N N . ILE A 1 104 ? 18.255 10.570 56.933 1.00 19.20 1576 ILE A N 1
ATOM 638 C CA . ILE A 1 104 ? 17.018 10.600 57.710 1.00 18.82 1576 ILE A CA 1
ATOM 639 C C . ILE A 1 104 ? 16.177 9.338 57.556 1.00 19.43 1576 ILE A C 1
ATOM 640 O O . ILE A 1 104 ? 15.308 9.073 58.382 1.00 22.26 1576 ILE A O 1
ATOM 645 N N . VAL A 1 105 ? 16.421 8.575 56.494 1.00 17.13 1577 VAL A N 1
ATOM 646 C CA . VAL A 1 105 ? 15.790 7.268 56.317 1.00 16.18 1577 VAL A CA 1
ATOM 647 C C . VAL A 1 105 ? 16.868 6.313 55.844 1.00 15.73 1577 VAL A C 1
ATOM 648 O O . VAL A 1 105 ? 17.594 6.615 54.906 1.00 15.42 1577 VAL A O 1
ATOM 652 N N . ASP A 1 106 ? 16.998 5.170 56.504 1.00 19.10 1578 ASP A N 1
ATOM 653 C CA . ASP A 1 106 ? 18.012 4.211 56.108 1.00 18.62 1578 ASP A CA 1
ATOM 654 C C . ASP A 1 106 ? 17.382 2.848 55.924 1.00 16.94 1578 ASP A C 1
ATOM 655 O O . ASP A 1 106 ? 17.220 2.082 56.886 1.00 20.77 1578 ASP A O 1
ATOM 660 N N . GLU A 1 107 ? 17.034 2.549 54.677 1.00 14.50 1579 GLU A N 1
ATOM 661 C CA . GLU A 1 107 ? 16.368 1.297 54.330 1.00 14.58 1579 GLU A CA 1
ATOM 662 C C . GLU A 1 107 ? 17.225 0.472 53.387 1.00 12.45 1579 GLU A C 1
ATOM 663 O O . GLU A 1 107 ? 16.712 -0.233 52.512 1.00 13.71 1579 GLU A O 1
ATOM 669 N N . ASN A 1 108 ? 18.539 0.555 53.569 1.00 15.64 1580 ASN A N 1
ATOM 670 C CA A ASN A 1 108 ? 19.476 -0.156 52.706 0.58 15.09 1580 ASN A CA 1
ATOM 671 C CA B ASN A 1 108 ? 19.453 -0.165 52.693 0.42 15.58 1580 ASN A CA 1
ATOM 672 C C . ASN A 1 108 ? 19.390 -1.681 52.810 1.00 15.97 1580 ASN A C 1
ATOM 673 O O . ASN A 1 108 ? 19.885 -2.388 51.944 1.00 16.63 1580 ASN A O 1
ATOM 682 N N . ASN A 1 109 ? 18.749 -2.176 53.866 1.00 14.68 1581 ASN A N 1
ATOM 683 C CA . ASN A 1 109 ? 18.588 -3.615 54.034 1.00 16.52 1581 ASN A CA 1
ATOM 684 C C . ASN A 1 109 ? 17.148 -4.068 53.826 1.00 15.52 1581 ASN A C 1
ATOM 685 O O . ASN A 1 109 ? 16.787 -5.200 54.130 1.00 17.95 1581 ASN A O 1
ATOM 690 N N . ASN A 1 110 ? 16.321 -3.175 53.292 1.00 13.40 1582 ASN A N 1
ATOM 691 C CA . ASN A 1 110 ? 14.896 -3.465 53.176 1.00 12.68 1582 ASN A CA 1
ATOM 692 C C . ASN A 1 110 ? 14.573 -4.692 52.337 1.00 13.66 1582 ASN A C 1
ATOM 693 O O . ASN A 1 110 ? 15.128 -4.878 51.254 1.00 11.91 1582 ASN A O 1
ATOM 698 N N . GLU A 1 111 ? 13.649 -5.509 52.834 1.00 15.55 1583 GLU A N 1
ATOM 699 C CA . GLU A 1 111 ? 13.150 -6.635 52.058 1.00 14.76 1583 GLU A CA 1
ATOM 700 C C . GLU A 1 111 ? 11.648 -6.547 51.820 1.00 15.44 1583 GLU A C 1
ATOM 701 O O . GLU A 1 111 ? 11.086 -7.415 51.176 1.00 18.27 1583 GLU A O 1
ATOM 707 N N . GLU A 1 112 ? 11.000 -5.500 52.337 1.00 15.59 1584 GLU A N 1
ATOM 708 C CA . GLU A 1 112 ? 9.555 -5.355 52.165 1.00 17.85 1584 GLU A CA 1
ATOM 709 C C . GLU A 1 112 ? 9.259 -4.892 50.738 1.00 19.39 1584 GLU A C 1
ATOM 710 O O . GLU A 1 112 ? 9.871 -3.942 50.252 1.00 16.62 1584 GLU A O 1
ATOM 716 N N . ASN A 1 113 ? 8.335 -5.580 50.074 1.00 17.78 1585 ASN A N 1
ATOM 717 C CA . ASN A 1 113 ? 8.001 -5.254 48.690 1.00 16.43 1585 ASN A CA 1
ATOM 718 C C . ASN A 1 113 ? 6.746 -4.407 48.640 1.00 16.31 1585 ASN A C 1
ATOM 719 O O . ASN A 1 113 ? 5.636 -4.886 48.926 1.00 17.82 1585 ASN A O 1
ATOM 724 N N . LYS A 1 114 ? 6.929 -3.137 48.293 1.00 15.13 1586 LYS A N 1
ATOM 725 C CA A LYS A 1 114 ? 5.828 -2.185 48.251 0.0000 14.90 1586 LYS A CA 1
ATOM 726 C CA B LYS A 1 114 ? 5.821 -2.185 48.243 1.00 15.55 1586 LYS A CA 1
ATOM 727 C C . LYS A 1 114 ? 5.824 -1.429 46.928 1.00 13.84 1586 LYS A C 1
ATOM 728 O O . LYS A 1 114 ? 6.872 -1.263 46.291 1.00 14.49 1586 LYS A O 1
ATOM 739 N N . ALA A 1 115 ? 4.650 -0.959 46.524 1.00 13.71 1587 ALA A N 1
ATOM 740 C CA . ALA A 1 115 ? 4.554 -0.168 45.301 1.00 12.96 1587 ALA A CA 1
ATOM 741 C C . ALA A 1 115 ? 5.080 1.248 45.550 1.00 12.53 1587 ALA A C 1
ATOM 742 O O . ALA A 1 115 ? 5.768 1.830 44.705 1.00 13.28 1587 ALA A O 1
ATOM 744 N N . VAL A 1 116 ? 4.756 1.792 46.718 1.00 13.34 1588 VAL A N 1
ATOM 745 C CA . VAL A 1 116 ? 5.179 3.128 47.102 1.00 13.39 1588 VAL A CA 1
ATOM 746 C C . VAL A 1 116 ? 5.852 3.059 48.464 1.00 13.93 1588 VAL A C 1
ATOM 747 O O . VAL A 1 116 ? 5.285 2.536 49.429 1.00 15.74 1588 VAL A O 1
ATOM 751 N N . TYR A 1 117 ? 7.069 3.579 48.536 1.00 12.44 1589 TYR A N 1
ATOM 752 C CA . TYR A 1 117 ? 7.774 3.695 49.810 1.00 12.47 1589 TYR A CA 1
ATOM 753 C C . TYR A 1 117 ? 7.609 5.109 50.364 1.00 12.74 1589 TYR A C 1
ATOM 754 O O . TYR A 1 117 ? 8.255 6.058 49.911 1.00 13.76 1589 TYR A O 1
ATOM 763 N N . SER A 1 118 ? 6.697 5.241 51.324 1.00 15.86 1590 SER A N 1
ATOM 764 C CA . SER A 1 118 ? 6.415 6.531 51.942 1.00 18.14 1590 SER A CA 1
ATOM 765 C C . SER A 1 118 ? 7.209 6.689 53.233 1.00 17.26 1590 SER A C 1
ATOM 766 O O . SER A 1 118 ? 7.432 5.713 53.967 1.00 20.84 1590 SER A O 1
ATOM 769 N N . ASN A 1 119 ? 7.648 7.912 53.505 1.00 18.77 1591 ASN A N 1
ATOM 770 C CA . ASN A 1 119 ? 8.285 8.238 54.784 1.00 20.64 1591 ASN A CA 1
ATOM 771 C C . ASN A 1 119 ? 7.862 9.611 55.279 1.00 21.28 1591 ASN A C 1
ATOM 772 O O . ASN A 1 119 ? 8.000 10.601 54.568 1.00 23.03 1591 ASN A O 1
ATOM 777 N N . ILE A 1 120 ? 7.369 9.676 56.512 1.00 25.60 1592 ILE A N 1
ATOM 778 C CA . ILE A 1 120 ? 7.001 10.955 57.139 1.00 27.49 1592 ILE A CA 1
ATOM 779 C C . ILE A 1 120 ? 8.135 11.471 58.032 1.00 26.88 1592 ILE A C 1
ATOM 780 O O . ILE A 1 120 ? 8.621 10.756 58.912 1.00 27.73 1592 ILE A O 1
ATOM 785 N N . LEU A 1 121 ? 8.556 12.713 57.803 1.00 25.99 1593 LEU A N 1
ATOM 786 C CA . LEU A 1 121 ? 9.719 13.258 58.490 1.00 28.95 1593 LEU A CA 1
ATOM 787 C C . LEU A 1 121 ? 9.350 13.803 59.869 1.00 30.66 1593 LEU A C 1
ATOM 788 O O . LEU A 1 121 ? 8.196 14.157 60.117 1.00 31.33 1593 LEU A O 1
ATOM 793 N N . LYS A 1 122 ? 10.333 13.856 60.763 1.00 31.58 1594 LYS A N 1
ATOM 794 C CA . LYS A 1 122 ? 10.134 14.468 62.071 1.00 32.56 1594 LYS A CA 1
ATOM 795 C C . LYS A 1 122 ? 9.646 15.895 61.877 1.00 34.30 1594 LYS A C 1
ATOM 796 O O . LYS A 1 122 ? 9.928 16.521 60.854 1.00 34.74 1594 LYS A O 1
ATOM 798 N N . SER A 1 123 ? 8.924 16.429 62.860 1.00 35.16 1595 SER A N 1
ATOM 799 C CA . SER A 1 123 ? 8.451 17.792 62.765 1.00 36.15 1595 SER A CA 1
ATOM 800 C C . SER A 1 123 ? 9.624 18.746 62.617 1.00 37.69 1595 SER A C 1
ATOM 801 O O . SER A 1 123 ? 10.675 18.536 63.202 1.00 40.06 1595 SER A O 1
ATOM 804 N N . GLY A 1 124 ? 9.455 19.762 61.795 1.00 35.56 1596 GLY A N 1
ATOM 805 C CA . GLY A 1 124 ? 10.445 20.817 61.686 1.00 35.41 1596 GLY A CA 1
ATOM 806 C C . GLY A 1 124 ? 11.664 20.494 60.846 1.00 34.62 1596 GLY A C 1
ATOM 807 O O . GLY A 1 124 ? 12.686 21.174 60.950 1.00 36.17 1596 GLY A O 1
ATOM 808 N N . LYS A 1 125 ? 11.567 19.466 60.008 1.00 32.41 1597 LYS A N 1
ATOM 809 C CA . LYS A 1 125 ? 12.670 19.122 59.121 1.00 31.46 1597 LYS A CA 1
ATOM 810 C C . LYS A 1 125 ? 12.710 20.092 57.952 1.00 30.57 1597 LYS A C 1
ATOM 811 O O . LYS A 1 125 ? 11.685 20.417 57.363 1.00 31.17 1597 LYS A O 1
ATOM 813 N N . ILE A 1 126 ? 13.895 20.560 57.618 1.00 31.57 1598 ILE A N 1
ATOM 814 C CA . ILE A 1 126 ? 14.079 21.389 56.460 1.00 30.44 1598 ILE A CA 1
ATOM 815 C C . ILE A 1 126 ? 15.327 21.020 55.694 1.00 29.61 1598 ILE A C 1
ATOM 816 O O . ILE A 1 126 ? 16.212 20.385 56.212 1.00 29.14 1598 ILE A O 1
ATOM 821 N N . GLY A 1 127 ? 15.399 21.430 54.451 1.00 28.64 1599 GLY A N 1
ATOM 822 C CA . GLY A 1 127 ? 16.577 21.151 53.667 1.00 28.07 1599 GLY A CA 1
ATOM 823 C C . GLY A 1 127 ? 16.506 21.814 52.316 1.00 27.09 1599 GLY A C 1
ATOM 824 O O . GLY A 1 127 ? 15.424 22.103 51.802 1.00 28.81 1599 GLY A O 1
ATOM 825 N N . ARG A 1 128 ? 17.643 22.104 51.728 1.00 28.66 1600 ARG A N 1
ATOM 826 C CA . ARG A 1 128 ? 17.688 22.500 50.347 1.00 26.74 1600 ARG A CA 1
ATOM 827 C C . ARG A 1 128 ? 17.920 21.308 49.398 1.00 25.68 1600 ARG A C 1
ATOM 828 O O . ARG A 1 128 ? 17.370 21.260 48.322 1.00 27.05 1600 ARG A O 1
ATOM 836 N N . PHE A 1 129 ? 18.722 20.345 49.829 1.00 21.93 1601 PHE A N 1
ATOM 837 C CA . PHE A 1 129 ? 19.042 19.192 48.987 1.00 21.64 1601 PHE A CA 1
ATOM 838 C C . PHE A 1 129 ? 18.460 17.921 49.565 1.00 22.86 1601 PHE A C 1
ATOM 839 O O . PHE A 1 129 ? 18.535 17.688 50.765 1.00 24.35 1601 PHE A O 1
ATOM 847 N N . VAL A 1 130 ? 17.875 17.098 48.699 1.00 20.98 1602 VAL A N 1
ATOM 848 C CA . VAL A 1 130 ? 17.374 15.800 49.110 1.00 20.84 1602 VAL A CA 1
ATOM 849 C C . VAL A 1 130 ? 18.016 14.758 48.209 1.00 20.23 1602 VAL A C 1
ATOM 850 O O . VAL A 1 130 ? 17.857 14.798 46.984 1.00 19.97 1602 VAL A O 1
ATOM 854 N N . ARG A 1 131 ? 18.760 13.837 48.821 1.00 17.76 1603 ARG A N 1
ATOM 855 C CA . ARG A 1 131 ? 19.502 12.836 48.078 1.00 17.13 1603 ARG A CA 1
ATOM 856 C C . ARG A 1 131 ? 18.988 11.431 48.377 1.00 17.52 1603 ARG A C 1
ATOM 857 O O . ARG A 1 131 ? 18.766 11.064 49.531 1.00 19.23 1603 ARG A O 1
ATOM 865 N N . PHE A 1 132 ? 18.774 10.669 47.306 1.00 16.01 1604 PHE A N 1
ATOM 866 C CA . PHE A 1 132 ? 18.263 9.307 47.366 1.00 15.89 1604 PHE A CA 1
ATOM 867 C C . PHE A 1 132 ? 19.347 8.375 46.870 1.00 14.07 1604 PHE A C 1
ATOM 868 O O . PHE A 1 132 ? 19.886 8.564 45.785 1.00 16.02 1604 PHE A O 1
ATOM 876 N N . ASN A 1 133 ? 19.676 7.368 47.664 1.00 14.72 1605 ASN A N 1
ATOM 877 C CA . ASN A 1 133 ? 20.639 6.376 47.232 1.00 15.34 1605 ASN A CA 1
ATOM 878 C C . ASN A 1 133 ? 19.934 5.046 47.116 1.00 13.32 1605 ASN A C 1
ATOM 879 O O . ASN A 1 133 ? 19.133 4.694 47.976 1.00 14.86 1605 ASN A O 1
ATOM 884 N N . PHE A 1 134 ? 20.202 4.322 46.035 1.00 13.08 1606 PHE A N 1
ATOM 885 C CA . PHE A 1 134 ? 19.531 3.048 45.802 1.00 11.55 1606 PHE A CA 1
ATOM 886 C C . PHE A 1 134 ? 20.558 1.941 45.676 1.00 14.77 1606 PHE A C 1
ATOM 887 O O . PHE A 1 134 ? 21.482 2.034 44.876 1.00 16.20 1606 PHE A O 1
ATOM 895 N N . ASN A 1 135 ? 20.418 0.920 46.507 1.00 15.84 1607 ASN A N 1
ATOM 896 C CA . ASN A 1 135 ? 21.343 -0.202 46.468 1.00 16.25 1607 ASN A CA 1
ATOM 897 C C . ASN A 1 135 ? 20.762 -1.561 46.114 1.00 16.72 1607 ASN A C 1
ATOM 898 O O . ASN A 1 135 ? 21.429 -2.553 46.266 1.00 20.19 1607 ASN A O 1
ATOM 903 N N . SER A 1 136 ? 19.513 -1.608 45.683 1.00 13.16 1608 SER A N 1
ATOM 904 C CA . SER A 1 136 ? 18.935 -2.854 45.237 1.00 13.17 1608 SER A CA 1
ATOM 905 C C . SER A 1 136 ? 19.180 -3.054 43.741 1.00 15.40 1608 SER A C 1
ATOM 906 O O . SER A 1 136 ? 19.726 -2.197 43.070 1.00 17.49 1608 SER A O 1
ATOM 909 N N . GLU A 1 137 ? 18.790 -4.222 43.260 1.00 15.28 1609 GLU A N 1
ATOM 910 C CA . GLU A 1 137 ? 18.836 -4.529 41.847 1.00 20.39 1609 GLU A CA 1
ATOM 911 C C . GLU A 1 137 ? 17.505 -4.154 41.197 1.00 18.89 1609 GLU A C 1
ATOM 912 O O . GLU A 1 137 ? 16.499 -4.051 41.856 1.00 17.79 1609 GLU A O 1
ATOM 918 N N A ASN A 1 138 ? 17.602 -4.143 39.811 0.62 19.96 1610 ASN A N 1
ATOM 919 N N B ASN A 1 138 ? 17.600 -4.081 39.815 0.38 19.90 1610 ASN A N 1
ATOM 920 C CA A ASN A 1 138 ? 16.480 -3.716 38.968 0.62 20.51 1610 ASN A CA 1
ATOM 921 C CA B ASN A 1 138 ? 16.428 -3.740 39.006 0.38 20.04 1610 ASN A CA 1
ATOM 922 C C A ASN A 1 138 ? 15.735 -2.479 39.466 0.62 17.18 1610 ASN A C 1
ATOM 923 C C B ASN A 1 138 ? 15.720 -2.461 39.451 0.38 17.30 1610 ASN A C 1
ATOM 924 O O A ASN A 1 138 ? 14.504 -2.450 39.469 0.62 17.96 1610 ASN A O 1
ATOM 925 O O B ASN A 1 138 ? 14.493 -2.386 39.406 0.38 18.22 1610 ASN A O 1
ATOM 934 N N . VAL A 1 139 ? 16.581 -1.441 39.836 1.00 14.59 1611 VAL A N 1
ATOM 935 C CA . VAL A 1 139 ? 15.875 -0.238 40.258 1.00 12.67 1611 VAL A CA 1
ATOM 936 C C . VAL A 1 139 ? 15.154 0.467 39.119 1.00 11.14 1611 VAL A C 1
ATOM 937 O O . VAL A 1 139 ? 15.768 0.801 38.132 1.00 12.65 1611 VAL A O 1
ATOM 941 N N . LYS A 1 140 ? 13.861 0.714 39.274 1.00 10.01 1612 LYS A N 1
ATOM 942 C CA . LYS A 1 140 ? 13.121 1.496 38.296 1.00 8.18 1612 LYS A CA 1
ATOM 943 C C . LYS A 1 140 ? 12.203 2.416 39.074 1.00 9.59 1612 LYS A C 1
ATOM 944 O O . LYS A 1 140 ? 11.242 1.966 39.646 1.00 12.61 1612 LYS A O 1
ATOM 950 N N . ILE A 1 141 ? 12.489 3.704 39.072 1.00 9.59 1613 ILE A N 1
ATOM 951 C CA . ILE A 1 141 ? 11.722 4.636 39.887 1.00 8.69 1613 ILE A CA 1
ATOM 952 C C . ILE A 1 141 ? 10.702 5.385 39.035 1.00 8.37 1613 ILE A C 1
ATOM 953 O O . ILE A 1 141 ? 11.056 6.097 38.098 1.00 9.64 1613 ILE A O 1
ATOM 958 N N . GLY A 1 142 ? 9.428 5.207 39.345 1.00 8.29 1614 GLY A N 1
ATOM 959 C CA . GLY A 1 142 ? 8.377 5.848 38.578 1.00 10.65 1614 GLY A CA 1
ATOM 960 C C . GLY A 1 142 ? 8.182 7.304 38.934 1.00 9.77 1614 GLY A C 1
ATOM 961 O O . GLY A 1 142 ? 7.760 8.085 38.085 1.00 11.59 1614 GLY A O 1
ATOM 962 N N . GLU A 1 143 ? 8.472 7.673 40.176 1.00 10.94 1615 GLU A N 1
ATOM 963 C CA . GLU A 1 143 ? 8.241 9.029 40.626 1.00 10.75 1615 GLU A CA 1
ATOM 964 C C . GLU A 1 143 ? 8.823 9.198 42.028 1.00 9.94 1615 GLU A C 1
ATOM 965 O O . GLU A 1 143 ? 8.790 8.264 42.826 1.00 12.49 1615 GLU A O 1
ATOM 971 N N . ILE A 1 144 ? 9.363 10.378 42.309 1.00 10.53 1616 ILE A N 1
ATOM 972 C CA . ILE A 1 144 ? 9.735 10.754 43.670 1.00 12.21 1616 ILE A CA 1
ATOM 973 C C . ILE A 1 144 ? 8.985 12.025 44.017 1.00 13.69 1616 ILE A C 1
ATOM 974 O O . ILE A 1 144 ? 9.074 13.029 43.312 1.00 14.89 1616 ILE A O 1
ATOM 979 N N . LYS A 1 145 ? 8.200 11.953 45.067 1.00 13.94 1617 LYS A N 1
ATOM 980 C CA . LYS A 1 145 ? 7.383 13.063 45.516 1.00 15.85 1617 LYS A CA 1
ATOM 981 C C . LYS A 1 145 ? 7.901 13.599 46.852 1.00 15.37 1617 LYS A C 1
ATOM 982 O O . LYS A 1 145 ? 8.072 12.848 47.768 1.00 16.28 1617 LYS A O 1
ATOM 988 N N . ILE A 1 146 ? 8.160 14.901 46.906 1.00 16.61 1618 ILE A N 1
ATOM 989 C CA . ILE A 1 146 ? 8.704 15.512 48.111 1.00 19.18 1618 ILE A CA 1
ATOM 990 C C . ILE A 1 146 ? 7.706 16.544 48.594 1.00 21.67 1618 ILE A C 1
ATOM 991 O O . ILE A 1 146 ? 7.594 17.593 48.010 1.00 22.98 1618 ILE A O 1
ATOM 996 N N . TYR A 1 147 ? 6.975 16.216 49.645 1.00 23.17 1619 TYR A N 1
ATOM 997 C CA . TYR A 1 147 ? 5.897 17.070 50.103 1.00 27.61 1619 TYR A CA 1
ATOM 998 C C . TYR A 1 147 ? 6.317 18.095 51.157 1.00 30.57 1619 TYR A C 1
ATOM 999 O O . TYR A 1 147 ? 7.013 17.795 52.102 1.00 30.99 1619 TYR A O 1
ATOM 1008 N N . LYS A 1 148 ? 5.862 19.321 50.954 1.00 33.89 1620 LYS A N 1
ATOM 1009 C CA . LYS A 1 148 ? 6.066 20.372 51.914 1.00 37.70 1620 LYS A CA 1
ATOM 1010 C C . LYS A 1 148 ? 4.753 20.399 52.659 1.00 41.46 1620 LYS A C 1
ATOM 1011 O O . LYS A 1 148 ? 3.700 20.622 52.066 1.00 44.17 1620 LYS A O 1
ATOM 1013 N N . GLY A 1 149 ? 4.808 20.174 53.960 1.00 41.99 1621 GLY A N 1
ATOM 1014 C CA . GLY A 1 149 ? 3.599 20.132 54.745 1.00 45.24 1621 GLY A CA 1
ATOM 1015 C C . GLY A 1 149 ? 2.456 19.637 53.889 1.00 49.08 1621 GLY A C 1
ATOM 1016 O O . GLY A 1 149 ? 2.641 18.809 53.002 1.00 50.63 1621 GLY A O 1
ATOM 1017 N N . GLU B 1 24 ? 37.704 16.378 78.966 1.00 41.01 1496 GLU B N 1
ATOM 1018 C CA . GLU B 1 24 ? 38.095 16.875 77.660 1.00 41.11 1496 GLU B CA 1
ATOM 1019 C C . GLU B 1 24 ? 38.001 15.758 76.648 1.00 38.29 1496 GLU B C 1
ATOM 1020 O O . GLU B 1 24 ? 37.586 15.975 75.533 1.00 37.26 1496 GLU B O 1
ATOM 1026 N N . ASN B 1 25 ? 38.392 14.556 77.041 1.00 37.14 1497 ASN B N 1
ATOM 1027 C CA . ASN B 1 25 ? 38.137 13.422 76.191 1.00 34.57 1497 ASN B CA 1
ATOM 1028 C C . ASN B 1 25 ? 36.862 12.834 76.724 1.00 34.16 1497 ASN B C 1
ATOM 1029 O O . ASN B 1 25 ? 36.842 12.167 77.732 1.00 34.59 1497 ASN B O 1
ATOM 1034 N N . LEU B 1 26 ? 35.791 13.093 75.993 1.00 33.60 1498 LEU B N 1
ATOM 1035 C CA . LEU B 1 26 ? 34.442 12.687 76.331 1.00 34.17 1498 LEU B CA 1
ATOM 1036 C C . LEU B 1 26 ? 34.166 11.190 76.358 1.00 34.96 1498 LEU B C 1
ATOM 1037 O O . LEU B 1 26 ? 33.203 10.753 76.965 1.00 38.23 1498 LEU B O 1
ATOM 1039 N N . ALA B 1 27 ? 34.958 10.414 75.629 1.00 33.57 1499 ALA B N 1
ATOM 1040 C CA . ALA B 1 27 ? 34.719 8.971 75.536 1.00 35.19 1499 ALA B CA 1
ATOM 1041 C C . ALA B 1 27 ? 34.856 8.243 76.887 1.00 37.89 1499 ALA B C 1
ATOM 1042 O O . ALA B 1 27 ? 34.143 7.288 77.172 1.00 38.79 1499 ALA B O 1
ATOM 1057 N N . LYS B 1 29 ? 34.579 9.980 79.852 1.00 45.67 1501 LYS B N 1
ATOM 1058 C CA . LYS B 1 29 ? 33.762 10.420 81.020 1.00 45.66 1501 LYS B CA 1
ATOM 1059 C C . LYS B 1 29 ? 32.751 9.334 81.470 1.00 44.13 1501 LYS B C 1
ATOM 1060 O O . LYS B 1 29 ? 32.361 8.500 80.691 1.00 43.83 1501 LYS B O 1
ATOM 1066 N N . ASP B 1 30 ? 32.376 9.368 82.743 1.00 44.42 1502 ASP B N 1
ATOM 1067 C CA . ASP B 1 30 ? 31.524 8.353 83.340 1.00 43.27 1502 ASP B CA 1
ATOM 1068 C C . ASP B 1 30 ? 30.174 8.196 82.686 1.00 44.37 1502 ASP B C 1
ATOM 1069 O O . ASP B 1 30 ? 29.636 7.102 82.640 1.00 47.03 1502 ASP B O 1
ATOM 1074 N N . GLU B 1 31 ? 29.607 9.317 82.248 1.00 40.81 1503 GLU B N 1
ATOM 1075 C CA . GLU B 1 31 ? 28.312 9.405 81.570 1.00 39.60 1503 GLU B CA 1
ATOM 1076 C C . GLU B 1 31 ? 28.252 8.674 80.219 1.00 40.09 1503 GLU B C 1
ATOM 1077 O O . GLU B 1 31 ? 27.208 8.171 79.820 1.00 40.06 1503 GLU B O 1
ATOM 1079 N N . THR B 1 32 ? 29.377 8.651 79.508 1.00 38.60 1504 THR B N 1
ATOM 1080 C CA . THR B 1 32 ? 29.465 8.099 78.143 1.00 36.28 1504 THR B CA 1
ATOM 1081 C C . THR B 1 32 ? 29.228 6.577 78.109 1.00 37.28 1504 THR B C 1
ATOM 1082 O O .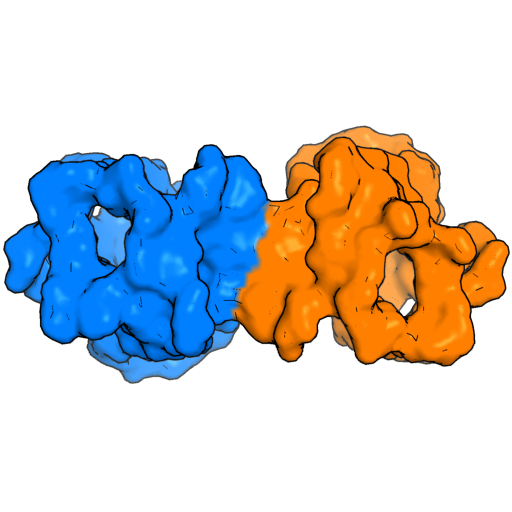 THR B 1 32 ? 29.806 5.874 78.907 1.00 40.33 1504 THR B O 1
ATOM 1086 N N . LYS B 1 33 ? 28.435 6.060 77.177 1.00 37.39 1505 LYS B N 1
ATOM 1087 C CA . LYS B 1 33 ? 28.139 4.621 77.010 1.00 35.00 1505 LYS B CA 1
ATOM 1088 C C . LYS B 1 33 ? 28.494 4.115 75.591 1.00 34.40 1505 LYS B C 1
ATOM 1089 O O . LYS B 1 33 ? 28.640 4.927 74.694 1.00 34.28 1505 LYS B O 1
ATOM 1091 N N . VAL B 1 34 ? 28.651 2.795 75.406 1.00 33.15 1506 VAL B N 1
ATOM 1092 C CA . VAL B 1 34 ? 29.160 2.258 74.134 1.00 31.32 1506 VAL B CA 1
ATOM 1093 C C . VAL B 1 34 ? 28.446 0.996 73.621 1.00 30.86 1506 VAL B C 1
ATOM 1094 O O . VAL B 1 34 ? 28.210 0.041 74.372 1.00 33.64 1506 VAL B O 1
ATOM 1098 N N . GLU B 1 35 ? 28.139 0.990 72.326 1.00 28.34 1507 GLU B N 1
ATOM 1099 C CA A GLU B 1 35 ? 27.489 -0.137 71.667 0.63 28.43 1507 GLU B CA 1
ATOM 1100 C CA B GLU B 1 35 ? 27.525 -0.168 71.682 0.37 27.73 1507 GLU B CA 1
ATOM 1101 C C . GLU B 1 35 ? 28.338 -0.544 70.454 1.00 27.43 1507 GLU B C 1
ATOM 1102 O O . GLU B 1 35 ? 28.760 0.317 69.692 1.00 30.04 1507 GLU B O 1
ATOM 1113 N N . VAL B 1 36 ? 28.589 -1.842 70.281 1.00 25.27 1508 VAL B N 1
ATOM 1114 C CA . VAL B 1 36 ? 29.366 -2.327 69.126 1.00 25.33 1508 VAL B CA 1
ATOM 1115 C C . VAL B 1 36 ? 28.625 -3.394 68.320 1.00 26.48 1508 VAL B C 1
ATOM 1116 O O . VAL B 1 36 ? 27.755 -4.090 68.846 1.00 26.40 1508 VAL B O 1
ATOM 1120 N N . THR B 1 37 ? 28.965 -3.509 67.037 1.00 26.47 1509 THR B N 1
ATOM 1121 C CA . THR B 1 37 ? 28.271 -4.443 66.154 1.00 24.75 1509 THR B CA 1
ATOM 1122 C C . THR B 1 37 ? 28.727 -5.864 66.401 1.00 24.71 1509 THR B C 1
ATOM 1123 O O . THR B 1 37 ? 28.070 -6.822 65.985 1.00 26.55 1509 THR B O 1
ATOM 1127 N N . SER B 1 38 ? 29.859 -5.999 67.083 1.00 23.62 1510 SER B N 1
ATOM 1128 C CA . SER B 1 38 ? 30.388 -7.314 67.395 1.00 24.41 1510 SER B CA 1
ATOM 1129 C C . SER B 1 38 ? 31.417 -7.225 68.519 1.00 24.81 1510 SER B C 1
ATOM 1130 O O . SER B 1 38 ? 31.877 -6.136 68.863 1.00 24.73 1510 SER B O 1
ATOM 1133 N N . ASN B 1 39 ? 31.758 -8.353 69.094 1.00 27.62 1511 ASN B N 1
ATOM 1134 C CA . ASN B 1 39 ? 32.735 -8.395 70.172 1.00 27.87 1511 ASN B CA 1
ATOM 1135 C C . ASN B 1 39 ? 32.557 -7.406 71.261 1.00 27.15 1511 ASN B C 1
ATOM 1136 O O . ASN B 1 39 ? 33.421 -6.613 71.552 1.00 25.95 1511 ASN B O 1
ATOM 1141 N N . ASN B 1 40 ? 31.388 -7.483 71.888 1.00 27.56 1512 ASN B N 1
ATOM 1142 C CA . ASN B 1 40 ? 31.087 -6.577 72.983 1.00 28.95 1512 ASN B CA 1
ATOM 1143 C C . ASN B 1 40 ? 32.070 -6.699 74.154 1.00 26.76 1512 ASN B C 1
ATOM 1144 O O . ASN B 1 40 ? 32.268 -5.750 74.898 1.00 28.69 1512 ASN B O 1
ATOM 1149 N N . SER B 1 41 ? 32.682 -7.868 74.324 1.00 29.10 1513 SER B N 1
ATOM 1150 C CA . SER B 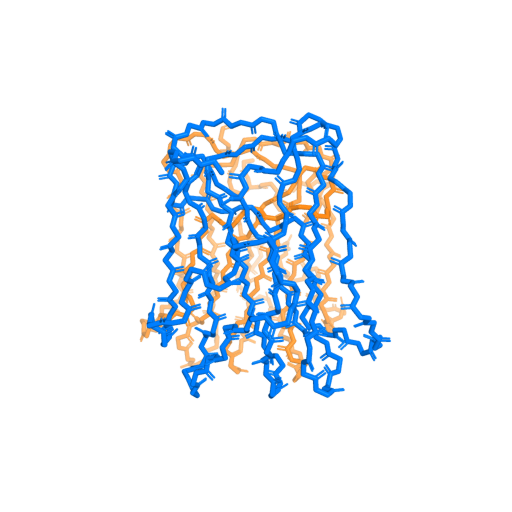1 41 ? 33.608 -8.067 75.446 1.00 29.34 1513 SER B CA 1
ATOM 1151 C C . SER B 1 41 ? 34.785 -7.093 75.392 1.00 30.04 1513 SER B C 1
ATOM 1152 O O . SER B 1 41 ? 35.408 -6.794 76.417 1.00 29.46 1513 SER B O 1
ATOM 1155 N N . GLU B 1 42 ? 35.078 -6.593 74.195 1.00 26.64 1514 GLU B N 1
ATOM 1156 C CA . GLU B 1 42 ? 36.204 -5.687 73.990 1.00 24.73 1514 GLU B CA 1
ATOM 1157 C C . GLU B 1 42 ? 35.756 -4.240 73.850 1.00 23.45 1514 GLU B C 1
ATOM 1158 O O . GLU B 1 42 ? 36.579 -3.341 73.694 1.00 22.62 1514 GLU B O 1
ATOM 1164 N N . ALA B 1 43 ? 34.448 -4.019 73.928 1.00 24.45 1515 ALA B N 1
ATOM 1165 C CA . ALA B 1 43 ? 33.895 -2.700 73.673 1.00 23.25 1515 ALA B CA 1
ATOM 1166 C C . ALA B 1 43 ? 34.491 -1.644 74.596 1.00 22.79 1515 ALA B C 1
ATOM 1167 O O . ALA B 1 43 ? 34.708 -0.511 74.177 1.00 25.30 1515 ALA B O 1
ATOM 1169 N N A ASN B 1 44 ? 34.743 -2.003 75.849 0.65 24.11 1516 ASN B N 1
ATOM 1170 N N B ASN B 1 44 ? 34.745 -2.020 75.851 0.35 23.69 1516 ASN B N 1
ATOM 1171 C CA A ASN B 1 44 ? 35.315 -1.038 76.771 0.65 24.53 1516 ASN B CA 1
ATOM 1172 C CA B ASN B 1 44 ? 35.353 -1.112 76.826 0.35 24.30 1516 ASN B CA 1
ATOM 1173 C C A ASN B 1 44 ? 36.794 -0.733 76.511 0.65 24.61 1516 ASN B C 1
ATOM 1174 C C B ASN B 1 44 ? 36.767 -0.699 76.448 0.35 24.12 1516 ASN B C 1
ATOM 1175 O O A ASN B 1 44 ? 37.329 0.250 77.020 0.65 24.74 1516 ASN B O 1
ATOM 1176 O O B ASN B 1 44 ? 37.235 0.374 76.831 0.35 23.17 1516 ASN B O 1
ATOM 1185 N N . ASN B 1 45 ? 37.418 -1.565 75.668 1.00 23.90 1517 ASN B N 1
ATOM 1186 C CA . ASN B 1 45 ? 38.770 -1.249 75.217 1.00 22.37 1517 ASN B CA 1
ATOM 1187 C C . ASN B 1 45 ? 38.836 0.022 74.368 1.00 22.52 1517 ASN B C 1
ATOM 1188 O O . ASN B 1 45 ? 39.871 0.603 74.208 1.00 21.15 1517 ASN B O 1
ATOM 1193 N N . LEU B 1 46 ? 37.710 0.392 73.794 1.00 23.59 1518 LEU B N 1
ATOM 1194 C CA . LEU B 1 46 ? 37.577 1.609 73.003 1.00 24.79 1518 LEU B CA 1
ATOM 1195 C C . LEU B 1 46 ? 37.812 2.882 73.815 1.00 26.61 1518 LEU B C 1
ATOM 1196 O O . LEU B 1 46 ? 38.294 3.881 73.307 1.00 28.74 1518 LEU B O 1
ATOM 1201 N N . ARG B 1 47 ? 37.402 2.862 75.076 1.00 26.43 1519 ARG B N 1
ATOM 1202 C CA . ARG B 1 47 ? 37.534 4.053 75.909 1.00 27.64 1519 ARG B CA 1
ATOM 1203 C C . ARG B 1 47 ? 38.158 3.813 77.281 1.00 28.36 1519 ARG B C 1
ATOM 1204 O O . ARG B 1 47 ? 37.713 4.383 78.272 1.00 31.23 1519 ARG B O 1
ATOM 1212 N N . ASP B 1 48 ? 39.148 2.940 77.342 1.00 26.92 1520 ASP B N 1
ATOM 1213 C CA . ASP B 1 48 ? 39.762 2.617 78.616 1.00 25.70 1520 ASP B CA 1
ATOM 1214 C C . ASP B 1 48 ? 41.008 3.417 78.917 1.00 26.80 1520 ASP B C 1
ATOM 1215 O O . ASP B 1 48 ? 41.657 3.192 79.914 1.00 29.61 1520 ASP B O 1
ATOM 1220 N N . GLY B 1 49 ? 41.359 4.333 78.038 1.00 25.96 1521 GLY B N 1
ATOM 1221 C CA . GLY B 1 49 ? 42.534 5.160 78.205 1.00 25.13 1521 GLY B CA 1
ATOM 1222 C C . GLY B 1 49 ? 43.881 4.633 77.754 1.00 25.96 1521 GLY B C 1
ATOM 1223 O O . GLY B 1 49 ? 44.871 5.325 77.840 1.00 27.29 1521 GLY B O 1
ATOM 1224 N N . ASN B 1 50 ? 43.912 3.406 77.249 1.00 26.71 1522 ASN B N 1
ATOM 1225 C CA . ASN B 1 50 ? 45.162 2.776 76.851 1.00 24.50 1522 ASN B CA 1
ATOM 1226 C C . ASN B 1 50 ? 45.139 2.517 75.355 1.00 22.33 1522 ASN B C 1
ATOM 1227 O O . ASN B 1 50 ? 44.299 1.766 74.899 1.00 23.73 1522 ASN B O 1
ATOM 1232 N N . GLU B 1 51 ? 46.069 3.126 74.630 1.00 22.02 1523 GLU B N 1
ATOM 1233 C CA . GLU B 1 51 ? 46.082 2.972 73.171 1.00 19.67 1523 GLU B CA 1
ATOM 1234 C C . GLU B 1 51 ? 46.379 1.530 72.735 1.00 18.45 1523 GLU B C 1
ATOM 1235 O O . GLU B 1 51 ? 46.080 1.135 71.595 1.00 19.70 1523 GLU B O 1
ATOM 1241 N N . ASN B 1 52 ? 47.040 0.790 73.616 1.00 16.52 1524 ASN B N 1
ATOM 1242 C CA . ASN B 1 52 ? 47.414 -0.617 73.399 1.00 16.36 1524 ASN B CA 1
ATOM 1243 C C . ASN B 1 52 ? 46.285 -1.668 73.450 1.00 16.47 1524 ASN B C 1
ATOM 1244 O O . ASN B 1 52 ? 46.406 -2.722 72.872 1.00 17.73 1524 ASN B O 1
ATOM 1249 N N . THR B 1 53 ? 45.223 -1.392 74.193 1.00 15.60 1525 THR B N 1
ATOM 1250 C CA . THR B 1 53 ? 44.105 -2.313 74.313 1.00 18.35 1525 THR B CA 1
ATOM 1251 C C . THR B 1 53 ? 43.084 -2.063 73.236 1.00 17.43 1525 THR B C 1
ATOM 1252 O O . THR B 1 53 ? 42.638 -0.958 73.048 1.00 19.79 1525 THR B O 1
ATOM 1256 N N . LEU B 1 54 ? 42.699 -3.123 72.547 1.00 17.44 1526 LEU B N 1
ATOM 1257 C CA . LEU B 1 54 ? 41.944 -3.007 71.323 1.00 17.90 1526 LEU B CA 1
ATOM 1258 C C . LEU B 1 54 ? 40.546 -3.608 71.280 1.00 17.89 1526 LEU B C 1
ATOM 1259 O O . LEU B 1 54 ? 40.255 -4.575 71.950 1.00 20.70 1526 LEU B O 1
ATOM 1264 N N . TRP B 1 55 ? 39.716 -3.028 70.427 1.00 17.99 1527 TRP B N 1
ATOM 1265 C CA . TRP B 1 55 ? 38.460 -3.612 70.041 1.00 19.24 1527 TRP B CA 1
ATOM 1266 C C . TRP B 1 55 ? 38.650 -4.019 68.598 1.00 18.93 1527 TRP B C 1
ATOM 1267 O O . TRP B 1 55 ? 39.022 -3.213 67.765 1.00 19.52 1527 TRP B O 1
ATOM 1278 N N . VAL B 1 56 ? 38.413 -5.291 68.320 1.00 18.13 1528 VAL B N 1
ATOM 1279 C CA . VAL B 1 56 ? 38.515 -5.799 66.976 1.00 18.72 1528 VAL B CA 1
ATOM 1280 C C . VAL B 1 56 ? 37.148 -6.361 66.590 1.00 20.63 1528 VAL B C 1
ATOM 1281 O O . VAL B 1 56 ? 36.645 -7.241 67.248 1.00 23.57 1528 VAL B O 1
ATOM 1285 N N . PRO B 1 57 ? 36.568 -5.844 65.525 1.00 20.69 1529 PRO B N 1
ATOM 1286 C CA . PRO B 1 57 ? 35.255 -6.296 65.077 1.00 22.37 1529 PRO B CA 1
ATOM 1287 C C . PRO B 1 57 ? 35.328 -7.645 64.375 1.00 24.90 1529 PRO B C 1
ATOM 1288 O O . PRO B 1 57 ? 36.393 -8.128 64.023 1.00 26.47 1529 PRO B O 1
ATOM 1292 N N . GLY B 1 58 ? 34.165 -8.250 64.207 1.00 27.43 1530 GLY B N 1
ATOM 1293 C CA . GLY B 1 58 ? 34.038 -9.496 63.499 1.00 31.40 1530 GLY B CA 1
ATOM 1294 C C . GLY B 1 58 ? 33.931 -9.235 62.013 1.00 32.04 1530 GLY B C 1
ATOM 1295 O O . GLY B 1 58 ? 34.355 -8.207 61.509 1.00 31.84 1530 GLY B O 1
ATOM 1296 N N . GLN B 1 59 ? 33.349 -10.196 61.310 1.00 34.20 1531 GLN B N 1
ATOM 1297 C CA . GLN B 1 59 ? 33.207 -10.139 59.867 1.00 34.58 1531 GLN B CA 1
ATOM 1298 C C . GLN B 1 59 ? 31.871 -9.561 59.375 1.00 33.71 1531 GLN B C 1
ATOM 1299 O O . GLN B 1 59 ? 31.547 -9.670 58.201 1.00 37.02 1531 GLN B O 1
ATOM 1301 N N . GLU B 1 60 ? 31.111 -8.922 60.260 1.00 31.79 1532 GLU B N 1
ATOM 1302 C CA . GLU B 1 60 ? 29.814 -8.370 59.884 1.00 28.37 1532 GLU B CA 1
ATOM 1303 C C . GLU B 1 60 ? 29.902 -7.322 58.780 1.00 30.43 1532 GLU B C 1
ATOM 1304 O O . GLU B 1 60 ? 30.899 -6.649 58.625 1.00 31.67 1532 GLU B O 1
ATOM 1310 N N . GLU B 1 61 ? 28.850 -7.246 57.980 1.00 33.17 1533 GLU B N 1
ATOM 1311 C CA . GLU B 1 61 ? 28.781 -6.348 56.837 1.00 33.81 1533 GLU B CA 1
ATOM 1312 C C . GLU B 1 61 ? 28.834 -4.856 57.201 1.00 34.54 1533 GLU B C 1
ATOM 1313 O O . 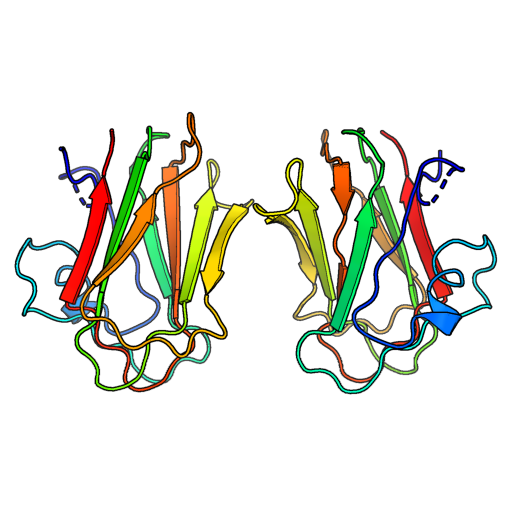GLU B 1 61 ? 29.448 -4.062 56.490 1.00 35.98 1533 GLU B O 1
ATOM 1315 N N . GLU B 1 62 ? 28.173 -4.477 58.287 1.00 32.00 1534 GLU B N 1
ATOM 1316 C CA . GLU B 1 62 ? 28.248 -3.098 58.724 1.00 30.16 1534 GLU B CA 1
ATOM 1317 C C . GLU B 1 62 ? 28.947 -3.084 60.059 1.00 26.86 1534 GLU B C 1
ATOM 1318 O O . GLU B 1 62 ? 28.335 -3.362 61.067 1.00 29.89 1534 GLU B O 1
ATOM 1324 N N . LYS B 1 63 ? 30.216 -2.733 60.077 1.00 23.83 1535 LYS B N 1
ATOM 1325 C CA . LYS B 1 63 ? 30.986 -2.690 61.300 1.00 21.26 1535 LYS B CA 1
ATOM 1326 C C . LYS B 1 63 ? 30.871 -1.294 61.872 1.00 18.78 1535 LYS B C 1
ATOM 1327 O O . LYS B 1 63 ? 31.074 -0.353 61.183 1.00 21.32 1535 LYS B O 1
ATOM 1333 N N . SER B 1 64 ? 30.512 -1.194 63.130 1.00 19.35 1536 SER B N 1
ATOM 1334 C CA . SER B 1 64 ? 30.296 0.119 63.700 1.00 20.28 1536 SER B CA 1
ATOM 1335 C C . SER B 1 64 ? 30.337 0.168 65.213 1.00 20.98 1536 SER B C 1
ATOM 1336 O O . SER B 1 64 ? 30.182 -0.837 65.879 1.00 20.44 1536 SER B O 1
ATOM 1339 N N . VAL B 1 65 ? 30.602 1.365 65.713 1.00 21.68 1537 VAL B N 1
ATOM 1340 C CA . VAL B 1 65 ? 30.596 1.630 67.147 1.00 25.02 1537 VAL B CA 1
ATOM 1341 C C . VAL B 1 65 ? 29.776 2.888 67.375 1.00 25.81 1537 VAL B C 1
ATOM 1342 O O . VAL B 1 65 ? 29.931 3.865 66.652 1.00 24.80 1537 VAL B O 1
ATOM 1346 N N . THR B 1 66 ? 28.919 2.873 68.384 1.00 27.67 1538 THR B N 1
ATOM 1347 C CA . THR B 1 66 ? 28.130 4.054 68.693 1.00 29.62 1538 THR B CA 1
ATOM 1348 C C . THR B 1 66 ? 28.353 4.466 70.146 1.00 31.06 1538 THR B C 1
ATOM 1349 O O . THR B 1 66 ? 28.104 3.682 71.065 1.00 32.05 1538 THR B O 1
ATOM 1353 N N . PHE B 1 67 ? 28.848 5.688 70.340 1.00 30.66 1539 PHE B N 1
ATOM 1354 C CA . PHE B 1 67 ? 28.988 6.278 71.672 1.00 31.56 1539 PHE B CA 1
ATOM 1355 C C . PHE B 1 67 ? 27.770 7.117 71.992 1.00 33.56 1539 PHE B C 1
ATOM 1356 O O . PHE B 1 67 ? 27.353 7.944 71.182 1.00 32.93 1539 PHE B O 1
ATOM 1364 N N . ASP B 1 68 ? 27.234 6.962 73.192 1.00 33.08 1540 ASP B N 1
ATOM 1365 C CA . ASP B 1 68 ? 26.181 7.854 73.646 1.00 33.74 1540 ASP B CA 1
ATOM 1366 C C . ASP B 1 68 ? 26.818 8.786 74.678 1.00 34.31 1540 ASP B C 1
ATOM 1367 O O . ASP B 1 68 ? 27.240 8.349 75.740 1.00 36.87 1540 ASP B O 1
ATOM 1372 N N . LEU B 1 69 ? 26.879 10.065 74.350 1.00 32.92 1541 LEU B N 1
ATOM 1373 C CA . LEU B 1 69 ? 27.494 11.036 75.201 1.00 34.86 1541 LEU B CA 1
ATOM 1374 C C . LEU B 1 69 ? 26.550 11.416 76.342 1.00 37.54 1541 LEU B C 1
ATOM 1375 O O . LEU B 1 69 ? 26.954 12.076 77.281 1.00 37.82 1541 LEU B O 1
ATOM 1380 N N . SER B 1 70 ? 25.308 10.966 76.216 1.00 40.34 1542 SER B N 1
ATOM 1381 C CA . SER B 1 70 ? 24.234 11.102 77.194 1.00 42.92 1542 SER B CA 1
ATOM 1382 C C . SER B 1 70 ? 23.427 12.404 77.004 1.00 43.75 1542 SER B C 1
ATOM 1383 O O . SER B 1 70 ? 22.297 12.507 77.444 1.00 43.94 1542 SER B O 1
ATOM 1386 N N . LYS B 1 71 ? 24.015 13.368 76.305 1.00 43.49 1543 LYS B N 1
ATOM 1387 C CA . LYS B 1 71 ? 23.373 14.637 75.974 1.00 42.96 1543 LYS B CA 1
ATOM 1388 C C . LYS B 1 71 ? 24.192 15.305 74.895 1.00 40.43 1543 LYS B C 1
ATOM 1389 O O . LYS B 1 71 ? 25.318 14.904 74.645 1.00 39.86 1543 LYS B O 1
ATOM 1391 N N . GLU B 1 72 ? 23.648 16.324 74.257 1.00 39.43 1544 GLU B N 1
ATOM 1392 C CA . GLU B 1 72 ? 24.385 17.003 73.209 1.00 37.88 1544 GLU B CA 1
ATOM 1393 C C . GLU B 1 72 ? 25.637 17.680 73.738 1.00 38.14 1544 GLU B C 1
ATOM 1394 O O . GLU B 1 72 ? 25.607 18.341 74.760 1.00 40.25 1544 GLU B O 1
ATOM 1396 N N . LYS B 1 73 ? 26.736 17.538 73.023 1.00 35.68 1545 LYS B N 1
ATOM 1397 C CA . LYS B 1 73 ? 27.965 18.178 73.446 1.00 37.45 1545 LYS B CA 1
ATOM 1398 C C . LYS B 1 73 ? 28.723 18.735 72.267 1.00 36.95 1545 LYS B C 1
ATOM 1399 O O . LYS B 1 73 ? 28.573 18.278 71.142 1.00 34.69 1545 LYS B O 1
ATOM 1401 N N . ASP B 1 74 ? 29.548 19.728 72.540 1.00 37.19 1546 ASP B N 1
ATOM 1402 C CA . ASP B 1 74 ? 30.356 20.328 71.505 1.00 35.75 1546 ASP B CA 1
ATOM 1403 C C . ASP B 1 74 ? 31.598 19.481 71.296 1.00 34.58 1546 ASP B C 1
ATOM 1404 O O . ASP B 1 74 ? 32.332 19.202 72.218 1.00 35.91 1546 ASP B O 1
ATOM 1406 N N . ILE B 1 75 ? 31.831 19.096 70.060 1.00 32.17 1547 ILE B N 1
ATOM 1407 C CA A ILE B 1 75 ? 32.963 18.240 69.728 0.57 32.20 1547 ILE B CA 1
ATOM 1408 C CA B ILE B 1 75 ? 32.963 18.240 69.729 0.43 32.49 1547 ILE B CA 1
ATOM 1409 C C . ILE B 1 75 ? 33.929 18.981 68.812 1.00 32.28 1547 ILE B C 1
ATOM 1410 O O . ILE B 1 75 ? 33.557 19.426 67.731 1.00 34.21 1547 ILE B O 1
ATOM 1419 N N . SER B 1 76 ? 35.173 19.106 69.253 1.00 30.64 1548 SER B N 1
ATOM 1420 C CA A SER B 1 76 ? 36.166 19.889 68.530 0.31 31.77 1548 SER B CA 1
ATOM 1421 C CA B SER B 1 76 ? 36.164 19.885 68.526 0.69 31.16 1548 SER B CA 1
ATOM 1422 C C . SER B 1 76 ? 37.046 19.019 67.632 1.00 31.35 1548 SER B C 1
ATOM 1423 O O . SER B 1 76 ? 37.500 19.459 66.571 1.00 31.66 1548 SER B O 1
ATOM 1428 N N . ALA B 1 77 ? 37.286 17.786 68.060 1.00 29.44 1549 ALA B N 1
ATOM 1429 C CA . ALA B 1 77 ? 38.168 16.897 67.324 1.00 29.01 1549 ALA B CA 1
ATOM 1430 C C . ALA B 1 77 ? 37.927 15.462 67.739 1.00 27.92 1549 ALA B C 1
ATOM 1431 O O . ALA B 1 77 ? 37.404 15.198 68.825 1.00 30.46 1549 ALA B O 1
ATOM 1433 N N . ILE B 1 78 ? 38.309 14.540 66.860 1.00 25.32 1550 ILE B N 1
ATOM 1434 C CA . ILE B 1 78 ? 38.220 13.119 67.148 1.00 20.92 1550 ILE B CA 1
ATOM 1435 C C . ILE B 1 78 ? 39.488 12.387 66.684 1.00 23.87 1550 ILE B C 1
ATOM 1436 O O . ILE B 1 78 ? 39.950 12.563 65.553 1.00 25.31 1550 ILE B O 1
ATOM 1441 N N . ASP B 1 79 ? 40.052 11.568 67.566 1.00 22.30 1551 ASP B N 1
ATOM 1442 C CA . ASP B 1 79 ? 41.197 10.747 67.198 1.00 22.54 1551 ASP B CA 1
ATOM 1443 C C . ASP B 1 79 ? 40.802 9.280 67.198 1.00 23.77 1551 ASP B C 1
ATOM 1444 O O . ASP B 1 79 ? 40.049 8.838 68.065 1.00 24.36 1551 ASP B O 1
ATOM 1449 N N . ILE B 1 80 ? 41.315 8.533 66.223 1.00 22.27 1552 ILE B N 1
ATOM 1450 C CA . ILE B 1 80 ? 41.127 7.094 66.167 1.00 19.13 1552 ILE B CA 1
ATOM 1451 C C . ILE B 1 80 ? 42.503 6.470 66.076 1.00 20.42 1552 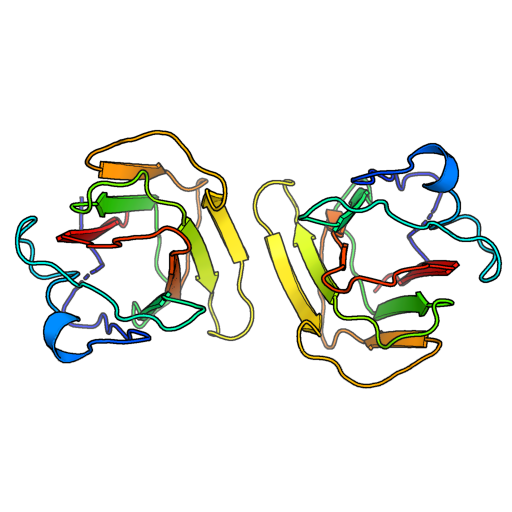ILE B C 1
ATOM 1452 O O . ILE B 1 80 ? 43.199 6.664 65.079 1.00 19.72 1552 ILE B O 1
ATOM 1457 N N . VAL B 1 81 ? 42.900 5.745 67.123 1.00 17.80 1553 VAL B N 1
ATOM 1458 C CA . VAL B 1 81 ? 44.160 5.023 67.123 1.00 18.30 1553 VAL B CA 1
ATOM 1459 C C . VAL B 1 81 ? 43.960 3.641 66.505 1.00 18.61 1553 VAL B C 1
ATOM 1460 O O . VAL B 1 81 ? 43.129 2.862 66.974 1.00 19.70 1553 VAL B O 1
ATOM 1464 N N . SER B 1 82 ? 44.716 3.346 65.453 1.00 18.48 1554 SER B N 1
ATOM 1465 C CA . SER B 1 82 ? 44.526 2.136 64.682 1.00 16.18 1554 SER B CA 1
ATOM 1466 C C . SER B 1 82 ? 45.789 1.281 64.761 1.00 14.84 1554 SER B C 1
ATOM 1467 O O . SER B 1 82 ? 46.860 1.763 64.540 1.00 19.55 1554 SER B O 1
ATOM 1470 N N . LYS B 1 83 ? 45.635 0.019 65.099 1.00 14.89 1555 LYS B N 1
ATOM 1471 C CA . LYS B 1 83 ? 46.762 -0.879 65.323 1.00 15.84 1555 LYS B CA 1
ATOM 1472 C C . LYS B 1 83 ? 46.818 -2.041 64.330 1.00 16.57 1555 LYS B C 1
ATOM 1473 O O . LYS B 1 83 ? 47.739 -2.865 64.373 1.00 18.85 1555 LYS B O 1
ATOM 1479 N N . GLY B 1 84 ? 45.834 -2.111 63.445 1.00 16.24 1556 GLY B N 1
ATOM 1480 C CA . GLY B 1 84 ? 45.832 -3.096 62.384 1.00 17.37 1556 GLY B CA 1
ATOM 1481 C C . GLY B 1 84 ? 46.938 -2.879 61.357 1.00 18.15 1556 GLY B C 1
ATOM 1482 O O . GLY B 1 84 ? 47.694 -1.906 61.431 1.00 18.53 1556 GLY B O 1
ATOM 1483 N N . ASN B 1 85 ? 47.002 -3.784 60.386 1.00 19.82 1557 ASN B N 1
ATOM 1484 C CA A ASN B 1 85 ? 48.067 -3.747 59.390 0.80 18.34 1557 ASN B CA 1
ATOM 1485 C CA B ASN B 1 85 ? 48.030 -3.821 59.347 0.20 20.32 1557 ASN B CA 1
ATOM 1486 C C . ASN B 1 85 ? 47.731 -2.951 58.127 1.00 19.99 1557 ASN B C 1
ATOM 1487 O O . ASN B 1 85 ? 48.605 -2.733 57.281 1.00 20.65 1557 ASN B O 1
ATOM 1496 N N . SER B 1 86 ? 46.483 -2.504 57.999 1.00 18.21 1558 SER B N 1
ATOM 1497 C CA . SER B 1 86 ? 46.025 -1.841 56.776 1.00 19.14 1558 SER B CA 1
ATOM 1498 C C . SER B 1 86 ? 45.436 -0.450 57.002 1.00 19.27 1558 SER B C 1
ATOM 1499 O O . SER B 1 86 ? 45.017 -0.121 58.111 1.00 20.03 1558 SER B O 1
ATOM 1502 N N . PRO B 1 87 ? 45.373 0.361 55.935 1.00 18.45 1559 PRO B N 1
ATOM 1503 C CA . PRO B 1 87 ? 44.690 1.657 56.008 1.00 19.04 1559 PRO B CA 1
ATOM 1504 C C . PRO B 1 87 ? 43.265 1.475 56.499 1.00 22.05 1559 PRO B C 1
ATOM 1505 O O . PRO B 1 87 ? 42.585 0.528 56.099 1.00 22.51 1559 PRO B O 1
ATOM 1509 N N . LEU B 1 88 ? 42.829 2.384 57.361 1.00 23.47 1560 LEU B N 1
ATOM 1510 C CA . LEU B 1 88 ? 41.485 2.352 57.915 1.00 25.83 1560 LEU B CA 1
ATOM 1511 C C . LEU B 1 88 ? 40.542 3.119 56.998 1.00 26.54 1560 LEU B C 1
ATOM 1512 O O . LEU B 1 88 ? 40.779 4.291 56.694 1.00 30.04 1560 LEU B O 1
ATOM 1517 N N . LYS B 1 89 ? 39.498 2.443 56.526 1.00 28.14 1561 LYS B N 1
ATOM 1518 C CA . LYS B 1 89 ? 38.433 3.103 55.780 1.00 27.97 1561 LYS B CA 1
ATOM 1519 C C . LYS B 1 89 ? 37.235 3.230 56.698 1.00 27.66 1561 LYS B C 1
ATOM 1520 O O . LYS B 1 89 ? 36.708 2.235 57.191 1.00 27.41 1561 LYS B O 1
ATOM 1526 N N . TYR B 1 90 ? 36.805 4.461 56.926 1.00 23.90 1562 TYR B N 1
ATOM 1527 C CA . TYR B 1 90 ? 35.824 4.736 57.962 1.00 23.46 1562 TYR B CA 1
ATOM 1528 C C . TYR B 1 90 ? 35.081 6.009 57.666 1.00 20.44 1562 TYR B C 1
ATOM 1529 O O . TYR B 1 90 ? 35.533 6.829 56.866 1.00 21.98 1562 TYR B O 1
ATOM 1538 N N . SER B 1 91 ? 33.940 6.161 58.329 1.00 20.75 1563 SER B N 1
ATOM 1539 C CA . SER B 1 91 ? 33.206 7.419 58.382 1.00 18.71 1563 SER B CA 1
ATOM 1540 C C . SER B 1 91 ? 32.798 7.704 59.828 1.00 20.61 1563 S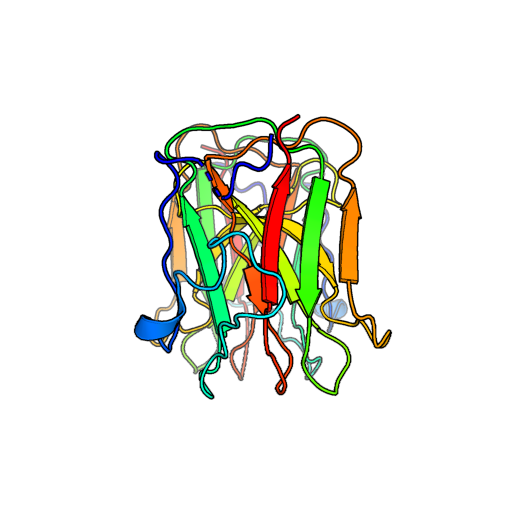ER B C 1
ATOM 1541 O O . SER B 1 91 ? 32.766 6.798 60.672 1.00 21.36 1563 SER B O 1
ATOM 1544 N N . ILE B 1 92 ? 32.496 8.962 60.118 1.00 22.19 1564 ILE B N 1
ATOM 1545 C CA . ILE B 1 92 ? 32.005 9.337 61.437 1.00 21.54 1564 ILE B CA 1
ATOM 1546 C C . ILE B 1 92 ? 30.723 10.136 61.314 1.00 21.09 1564 ILE B C 1
ATOM 1547 O O . ILE B 1 92 ? 30.642 11.101 60.541 1.00 21.56 1564 ILE B O 1
ATOM 1552 N N . GLU B 1 93 ? 29.719 9.739 62.085 1.00 22.41 1565 GLU B N 1
ATOM 1553 C CA . GLU B 1 93 ? 28.426 10.406 62.059 1.00 22.32 1565 GLU B CA 1
ATOM 1554 C C . GLU B 1 93 ? 28.043 10.856 63.456 1.00 22.51 1565 GLU B C 1
ATOM 1555 O O . GLU B 1 93 ? 28.413 10.221 64.441 1.00 22.97 1565 GLU B O 1
ATOM 1561 N N . ILE B 1 94 ? 27.298 11.953 63.547 1.00 24.35 1566 ILE B N 1
ATOM 1562 C CA . ILE B 1 94 ? 26.746 12.368 64.829 1.00 23.74 1566 ILE B CA 1
ATOM 1563 C C . ILE B 1 94 ? 25.225 12.473 64.760 1.00 24.00 1566 ILE B C 1
ATOM 1564 O O . ILE B 1 94 ? 24.648 12.667 63.687 1.00 25.61 1566 ILE B O 1
ATOM 1569 N N . SER B 1 95 ? 24.579 12.336 65.913 1.00 23.80 1567 SER B N 1
ATOM 1570 C CA . SER B 1 95 ? 23.124 12.368 65.994 1.00 22.63 1567 SER B CA 1
ATOM 1571 C C . SER B 1 95 ? 22.641 12.936 67.332 1.00 28.14 1567 SER B C 1
ATOM 1572 O O . SER B 1 95 ? 23.300 12.764 68.357 1.00 26.84 1567 SER B O 1
ATOM 1575 N N . ASN B 1 96 ? 21.516 13.653 67.335 1.00 30.36 1568 ASN B N 1
ATOM 1576 C CA . ASN B 1 96 ? 20.889 14.031 68.595 1.00 32.85 1568 ASN B CA 1
ATOM 1577 C C . ASN B 1 96 ? 19.796 13.076 69.032 1.00 34.35 1568 ASN B C 1
ATOM 1578 O O . ASN B 1 96 ? 19.485 13.020 70.185 1.00 37.34 1568 ASN B O 1
ATOM 1583 N N . ASP B 1 97 ? 19.194 12.344 68.118 1.00 33.95 1569 ASP B N 1
ATOM 1584 C CA . ASP B 1 97 ? 18.037 11.515 68.456 1.00 35.97 1569 ASP B CA 1
ATOM 1585 C C . ASP B 1 97 ? 18.311 10.025 68.311 1.00 35.89 1569 ASP B C 1
ATOM 1586 O O . ASP B 1 97 ? 17.595 9.194 68.883 1.00 37.74 1569 ASP B O 1
ATOM 1591 N N . GLY B 1 98 ? 19.343 9.693 67.541 1.00 33.81 1570 GLY B N 1
ATOM 1592 C CA . GLY B 1 98 ? 19.737 8.312 67.354 1.00 32.93 1570 GLY B CA 1
ATOM 1593 C C . GLY B 1 98 ? 19.220 7.689 66.074 1.00 31.38 1570 GLY B C 1
ATOM 1594 O O . GLY B 1 98 ? 19.522 6.529 65.783 1.00 32.33 1570 GLY B O 1
ATOM 1595 N N . THR B 1 99 ? 18.443 8.453 65.308 1.00 30.80 1571 THR B N 1
ATOM 1596 C CA . THR B 1 99 ? 17.850 7.941 64.073 1.00 31.73 1571 THR B CA 1
ATOM 1597 C C . THR B 1 99 ? 18.183 8.786 62.846 1.00 29.60 1571 THR B C 1
ATOM 1598 O O . THR B 1 99 ? 17.997 8.338 61.720 1.00 29.57 1571 THR B O 1
ATOM 1602 N N . GLU B 1 100 ? 18.655 10.010 63.064 1.00 27.32 1572 GLU B N 1
ATOM 1603 C CA . GLU B 1 100 ? 19.151 10.838 61.969 1.00 23.34 1572 GLU B CA 1
ATOM 1604 C C . GLU B 1 100 ? 20.646 11.051 62.109 1.00 23.04 1572 GLU B C 1
ATOM 1605 O O . GLU B 1 100 ? 21.122 11.511 63.146 1.00 24.27 1572 GLU B O 1
ATOM 1611 N N . TRP B 1 101 ? 21.397 10.712 61.075 1.00 22.35 1573 TRP B N 1
ATOM 1612 C CA . TRP B 1 101 ? 22.844 10.658 61.228 1.00 22.62 1573 TRP B CA 1
ATOM 1613 C C . TRP B 1 101 ? 23.562 11.620 60.293 1.00 22.58 1573 TRP B C 1
ATOM 1614 O O . TRP B 1 101 ? 23.472 11.500 59.075 1.00 23.40 1573 TRP B O 1
ATOM 1625 N N . THR B 1 102 ? 24.254 12.590 60.886 1.00 20.93 1574 THR B N 1
ATOM 1626 C CA . THR B 1 102 ? 25.001 13.593 60.132 1.00 18.69 1574 THR B CA 1
ATOM 1627 C C . THR B 1 102 ? 26.444 13.162 59.954 1.00 20.45 1574 THR B C 1
ATOM 1628 O O . THR B 1 102 ? 27.228 13.169 60.904 1.00 23.81 1574 THR B O 1
ATOM 1632 N N . LYS B 1 103 ? 26.806 12.826 58.740 1.00 20.59 1575 LYS B N 1
ATOM 1633 C CA . LYS B 1 103 ? 28.119 12.352 58.462 1.00 24.53 1575 LYS B CA 1
ATOM 1634 C C . LYS B 1 103 ? 29.061 13.546 58.480 1.00 27.05 1575 LYS B C 1
ATOM 1635 O O . LYS B 1 103 ? 28.903 14.478 57.726 1.00 28.38 1575 LYS B O 1
ATOM 1641 N N . ILE B 1 104 ? 30.009 13.526 59.418 1.00 24.48 1576 ILE B N 1
ATOM 1642 C CA . ILE B 1 104 ? 30.897 14.651 59.622 1.00 24.84 1576 ILE B CA 1
ATOM 1643 C C . ILE B 1 104 ? 32.315 14.372 59.134 1.00 24.34 1576 ILE B C 1
ATOM 1644 O O . ILE B 1 104 ? 33.076 15.283 58.891 1.00 27.41 1576 ILE B O 1
ATOM 1649 N N . VAL B 1 105 ? 32.637 13.113 58.947 1.00 21.89 1577 VAL B N 1
ATOM 1650 C CA . VAL B 1 105 ? 33.906 12.696 58.358 1.00 24.14 1577 VAL B CA 1
ATOM 1651 C C . VAL B 1 105 ? 33.657 11.521 57.413 1.00 24.17 1577 VAL B C 1
ATOM 1652 O O . VAL B 1 105 ? 33.065 10.519 57.808 1.00 21.21 1577 VAL B O 1
ATOM 1656 N N . ASP B 1 106 ? 34.086 11.649 56.162 1.00 26.27 1578 ASP B N 1
ATOM 1657 C CA . ASP B 1 106 ? 33.970 10.552 55.217 1.00 27.31 1578 ASP B CA 1
ATOM 1658 C C . ASP B 1 106 ? 35.353 10.164 54.707 1.00 26.07 1578 ASP B C 1
ATOM 1659 O O . ASP B 1 106 ? 35.917 10.825 53.833 1.00 27.46 1578 ASP B O 1
ATOM 1664 N N . GLU B 1 107 ? 35.899 9.095 55.274 1.00 24.22 1579 GLU B N 1
ATOM 1665 C CA . GLU B 1 107 ? 37.187 8.573 54.855 1.00 24.47 1579 GLU B CA 1
ATOM 1666 C C . GLU B 1 107 ? 37.028 7.170 54.313 1.00 25.71 1579 GLU B C 1
ATOM 1667 O O . GLU B 1 107 ? 37.891 6.312 54.530 1.00 26.41 1579 GLU B O 1
ATOM 1673 N N . ASN B 1 108 ? 35.922 6.935 53.611 1.00 27.59 1580 ASN B N 1
ATOM 1674 C CA . ASN B 1 108 ? 35.632 5.613 53.067 1.00 30.64 1580 ASN B CA 1
ATOM 1675 C C . ASN B 1 108 ? 36.552 5.220 51.922 1.00 32.82 1580 ASN B C 1
ATOM 1676 O O . ASN B 1 108 ? 36.589 4.054 51.531 1.00 35.24 1580 ASN B O 1
ATOM 1678 N N . ASN B 1 109 ? 37.267 6.183 51.370 1.00 33.10 1581 ASN B N 1
ATOM 1679 C CA . ASN B 1 109 ? 38.204 5.901 50.290 1.00 33.89 1581 ASN B CA 1
ATOM 1680 C C . ASN B 1 109 ? 39.664 5.954 50.699 1.00 32.52 1581 ASN B C 1
ATOM 1681 O O . ASN B 1 109 ? 40.539 5.839 49.858 1.00 35.22 1581 ASN B O 1
ATOM 1683 N N . ASN B 1 110 ? 39.932 6.130 51.988 1.00 29.30 1582 ASN B N 1
ATOM 1684 C CA . ASN B 1 110 ? 41.284 6.362 52.437 1.00 24.76 1582 ASN B CA 1
ATOM 1685 C C . ASN B 1 110 ? 42.252 5.228 52.116 1.00 27.82 1582 ASN B C 1
ATOM 1686 O O . ASN B 1 110 ? 41.965 4.067 52.337 1.00 27.72 1582 ASN B O 1
ATOM 1691 N N . GLU B 1 111 ? 43.413 5.601 51.588 1.00 29.69 1583 GLU B N 1
ATOM 1692 C CA . GLU B 1 111 ? 44.480 4.644 51.305 1.00 30.29 1583 GLU B CA 1
ATOM 1693 C C . GLU B 1 111 ? 45.739 4.887 52.140 1.00 28.13 1583 GLU B C 1
ATOM 1694 O O . GLU B 1 111 ? 46.732 4.194 51.974 1.00 27.86 1583 GLU B O 1
ATOM 1696 N N . GLU B 1 112 ? 45.707 5.898 52.998 1.00 26.56 1584 GLU B N 1
ATOM 1697 C CA . GLU B 1 112 ? 46.791 6.173 53.934 1.00 27.40 1584 GLU B CA 1
ATOM 1698 C C . GLU B 1 112 ? 46.850 5.178 55.104 1.00 25.47 1584 GLU B C 1
ATOM 1699 O O . GLU B 1 112 ? 45.884 5.017 55.805 1.00 27.19 1584 GLU B O 1
ATOM 1705 N N . ASN B 1 113 ? 47.991 4.507 55.295 1.00 23.50 1585 ASN B N 1
ATOM 1706 C CA . ASN B 1 113 ? 48.142 3.593 56.415 1.00 21.49 1585 ASN B CA 1
ATOM 1707 C C . ASN B 1 113 ? 48.718 4.377 57.570 1.00 26.27 1585 ASN B C 1
ATOM 1708 O O . ASN B 1 113 ? 49.919 4.516 57.705 1.00 29.16 1585 ASN B O 1
ATOM 1713 N N . LYS B 1 114 ? 47.835 4.885 58.409 1.00 26.47 1586 LYS B N 1
ATOM 1714 C CA A LYS B 1 114 ? 48.217 5.690 59.566 0.45 28.82 1586 LYS B CA 1
ATOM 1715 C CA B LYS B 1 114 ? 48.237 5.682 59.558 0.55 27.88 1586 LYS B CA 1
ATOM 1716 C C . LYS B 1 114 ? 48.075 4.898 60.859 1.00 27.14 1586 LYS B C 1
ATOM 1717 O O . LYS B 1 114 ? 47.276 3.957 60.939 1.00 26.00 1586 LYS B O 1
ATOM 1728 N N . ALA B 1 115 ? 48.836 5.291 61.875 1.00 26.52 1587 ALA B N 1
ATOM 1729 C CA . ALA B 1 115 ? 48.676 4.723 63.206 1.00 26.57 1587 ALA B CA 1
ATOM 1730 C C . ALA B 1 115 ? 47.631 5.541 63.978 1.00 25.02 1587 ALA B C 1
ATOM 1731 O O . ALA B 1 115 ? 46.953 5.033 64.870 1.00 24.83 1587 ALA B O 1
ATOM 1733 N N . VAL B 1 116 ? 47.501 6.812 63.613 1.00 23.73 1588 VAL B N 1
ATOM 1734 C CA . VAL B 1 116 ? 46.504 7.690 64.214 1.00 21.64 1588 VAL B CA 1
ATOM 1735 C C . VAL B 1 116 ? 45.760 8.429 63.121 1.00 21.95 1588 VAL B C 1
ATOM 1736 O O . VAL B 1 116 ? 46.377 9.034 62.242 1.00 24.88 1588 VAL B O 1
ATOM 1740 N N . TYR B 1 117 ? 44.434 8.353 63.169 1.00 19.00 1589 TYR B N 1
ATOM 1741 C CA . TYR B 1 117 ? 43.570 9.112 62.278 1.00 18.73 1589 TYR B CA 1
ATOM 1742 C C . TYR B 1 117 ? 42.968 10.278 63.050 1.00 20.73 1589 TYR B C 1
ATOM 1743 O O . TYR B 1 117 ? 42.086 10.099 63.890 1.00 23.64 1589 TYR B O 1
ATOM 1752 N N . SER B 1 118 ? 43.473 11.476 62.785 1.00 24.30 1590 SER B N 1
ATOM 1753 C CA . SER B 1 118 ? 42.982 12.655 63.477 1.00 28.11 1590 SER B CA 1
ATOM 1754 C C . SER B 1 118 ? 41.981 13.412 62.618 1.00 31.75 1590 SER B C 1
ATOM 1755 O O . SER B 1 118 ? 42.142 13.512 61.399 1.00 32.81 1590 SER B O 1
ATOM 1758 N N . ASN B 1 119 ? 40.907 13.936 63.227 1.00 30.49 1591 ASN B N 1
ATOM 1759 C CA . ASN B 1 119 ? 39.865 14.661 62.539 1.00 32.65 1591 ASN B CA 1
ATOM 1760 C C . ASN B 1 119 ? 39.493 15.879 63.349 1.00 34.30 1591 ASN B C 1
ATOM 1761 O O . ASN B 1 119 ? 38.742 15.804 64.289 1.00 32.06 1591 ASN B O 1
ATOM 1766 N N . ILE B 1 120 ? 40.066 17.004 62.947 1.00 38.40 1592 ILE B N 1
ATOM 1767 C CA . ILE B 1 120 ? 39.774 18.264 63.599 1.00 42.65 1592 ILE B CA 1
ATOM 1768 C C . ILE B 1 120 ? 38.537 18.840 62.940 1.00 44.22 1592 ILE B C 1
ATOM 1769 O O . ILE B 1 120 ? 38.460 18.913 61.725 1.00 42.75 1592 ILE B O 1
ATOM 1771 N N . LEU B 1 121 ? 37.569 19.229 63.750 1.00 47.86 1593 LEU B N 1
ATOM 1772 C CA . LEU B 1 121 ? 36.290 19.706 63.257 1.00 52.81 1593 LEU B CA 1
ATOM 1773 C C . LEU B 1 121 ? 36.236 21.222 63.343 1.00 60.28 1593 LEU B C 1
ATOM 1774 O O . LEU B 1 121 ? 36.126 21.774 64.430 1.00 59.32 1593 LEU B O 1
ATOM 1779 N N . LYS B 1 122 ? 36.322 21.897 62.200 1.00 67.70 1594 LYS B N 1
ATOM 1780 C CA . LYS B 1 122 ? 36.368 23.348 62.178 1.00 73.72 1594 LYS B CA 1
ATOM 1781 C C . LYS B 1 122 ? 34.967 23.838 62.405 1.00 77.39 1594 LYS B C 1
ATOM 1782 O O . LYS B 1 122 ? 34.038 23.358 61.770 1.00 78.46 1594 LYS B O 1
ATOM 1784 N N . SER B 1 123 ? 34.811 24.793 63.315 1.00 78.77 1595 SER B N 1
ATOM 1785 C CA . SER B 1 123 ? 33.495 25.269 63.673 1.00 79.07 1595 SER B CA 1
ATOM 1786 C C . SER B 1 123 ? 32.943 24.380 64.767 1.00 77.40 1595 SER B C 1
ATOM 1787 O O . SER B 1 123 ? 33.647 23.533 65.301 1.00 77.03 1595 SER B O 1
ATOM 1789 N N . GLY B 1 124 ? 31.670 24.550 65.087 1.00 75.80 1596 GLY B N 1
ATOM 1790 C CA . GLY B 1 124 ? 31.075 23.745 66.127 1.00 72.92 1596 GLY B CA 1
ATOM 1791 C C . GLY B 1 124 ? 30.205 22.604 65.625 1.00 70.34 1596 GLY B C 1
ATOM 1792 O O . GLY B 1 124 ? 29.189 22.824 64.964 1.00 70.39 1596 GLY B O 1
ATOM 1793 N N . LYS B 1 125 ? 30.591 21.383 65.977 1.00 67.21 1597 LYS B N 1
ATOM 1794 C CA . LYS B 1 125 ? 29.777 20.217 65.683 1.00 63.28 1597 LYS B CA 1
ATOM 1795 C C . LYS B 1 125 ? 29.242 19.759 67.019 1.00 58.18 1597 LYS B C 1
ATOM 1796 O O . LYS B 1 125 ? 29.993 19.551 67.961 1.00 58.67 1597 LYS B O 1
ATOM 1798 N N . ILE B 1 126 ? 27.957 19.539 67.075 1.00 51.74 1598 ILE B N 1
ATOM 1799 C CA . ILE B 1 126 ? 27.333 19.249 68.313 1.00 47.80 1598 ILE B CA 1
ATOM 1800 C C . ILE B 1 126 ? 26.544 17.970 68.134 1.00 44.22 1598 ILE B C 1
ATOM 1801 O O . ILE B 1 126 ? 25.862 17.812 67.151 1.00 44.46 1598 ILE B O 1
ATOM 1806 N N . GLY B 1 127 ? 26.676 17.046 69.078 1.00 38.88 1599 GLY B N 1
ATOM 1807 C CA . GLY B 1 127 ? 25.915 15.823 69.029 1.00 35.82 1599 GLY B CA 1
ATOM 1808 C C . GLY B 1 127 ? 25.845 15.104 70.349 1.00 32.99 1599 GLY B C 1
ATOM 1809 O O . GLY B 1 127 ? 26.672 15.309 71.212 1.00 31.44 1599 GLY B O 1
ATOM 1810 N N . ARG B 1 128 ? 24.815 14.290 70.512 1.00 32.12 1600 ARG B N 1
ATOM 1811 C CA . ARG B 1 128 ? 24.704 13.362 71.617 1.00 30.80 1600 ARG B CA 1
ATOM 1812 C C . ARG B 1 128 ? 25.384 12.001 71.299 1.00 27.20 1600 ARG B C 1
ATOM 1813 O O . ARG B 1 128 ? 26.157 11.484 72.085 1.00 27.04 1600 ARG B O 1
ATOM 1821 N N . PHE B 1 129 ? 25.054 11.443 70.143 1.00 25.75 1601 PHE B N 1
ATOM 1822 C CA . PHE B 1 129 ? 25.578 10.155 69.700 1.00 26.45 1601 PHE B CA 1
ATOM 1823 C C . PHE B 1 129 ? 26.681 10.359 68.680 1.00 26.08 1601 PHE B C 1
ATOM 1824 O O . PHE B 1 129 ? 26.569 11.222 67.807 1.00 26.05 1601 PHE B O 1
ATOM 1832 N N . VAL B 1 130 ? 27.733 9.552 68.777 1.00 24.93 1602 VAL B N 1
ATOM 1833 C CA . VAL B 1 130 ? 28.804 9.591 67.804 1.00 26.22 1602 VAL B CA 1
ATOM 1834 C C . VAL B 1 130 ? 28.968 8.162 67.296 1.00 25.47 1602 VAL B C 1
ATOM 1835 O O . VAL B 1 130 ? 29.276 7.238 68.060 1.00 26.77 1602 VAL B O 1
ATOM 1839 N N . ARG B 1 131 ? 28.708 7.977 66.008 1.00 24.81 1603 ARG B N 1
ATOM 1840 C CA A ARG B 1 131 ? 28.785 6.658 65.390 1.00 25.12 1603 ARG B CA 1
ATOM 1841 C CA B ARG B 1 131 ? 28.794 6.655 65.404 0.0000 25.01 1603 ARG B CA 1
ATOM 1842 C C . ARG B 1 131 ? 29.994 6.555 64.476 1.00 25.45 1603 ARG B C 1
ATOM 1843 O O . ARG B 1 131 ? 30.262 7.457 63.688 1.00 25.42 1603 ARG B O 1
ATOM 1858 N N . PHE B 1 132 ? 30.719 5.451 64.587 1.00 22.86 1604 PHE B N 1
ATOM 1859 C CA . PHE B 1 132 ? 31.888 5.225 63.763 1.00 23.60 1604 PHE B CA 1
ATOM 1860 C C . PHE B 1 132 ? 31.581 4.025 62.918 1.00 22.33 1604 PHE B C 1
ATOM 1861 O O . PHE B 1 132 ? 31.182 2.988 63.433 1.00 21.65 1604 PHE B O 1
ATOM 1869 N N . ASN B 1 133 ? 31.741 4.184 61.612 1.00 23.11 1605 ASN B N 1
ATOM 1870 C CA . ASN B 1 133 ? 31.479 3.107 60.673 1.00 22.79 1605 ASN B CA 1
ATOM 1871 C C . ASN B 1 133 ? 32.797 2.690 60.046 1.00 23.73 1605 ASN B C 1
ATOM 1872 O O . ASN B 1 133 ? 33.492 3.505 59.448 1.00 25.38 1605 ASN B O 1
ATOM 1877 N N . PHE B 1 134 ? 33.170 1.439 60.237 1.00 22.05 1606 PHE B N 1
ATOM 1878 C CA . PHE B 1 134 ? 34.437 0.964 59.720 1.00 22.58 1606 PHE B CA 1
ATOM 1879 C C . PHE B 1 134 ? 34.181 0.069 58.534 1.00 25.63 1606 PHE B C 1
ATOM 1880 O O . PHE B 1 134 ? 33.659 -1.017 58.667 1.00 27.31 1606 PHE B O 1
ATOM 1888 N N . ASN B 1 135 ? 34.615 0.548 57.383 1.00 27.43 1607 ASN B N 1
ATOM 1889 C CA . ASN B 1 135 ? 34.330 -0.058 56.100 1.00 29.64 1607 ASN B CA 1
ATOM 1890 C C . ASN B 1 135 ? 35.552 -0.688 55.437 1.00 31.44 1607 ASN B C 1
ATOM 1891 O O . ASN B 1 135 ? 35.692 -0.631 54.232 1.00 34.68 1607 ASN B O 1
ATOM 1896 N N . SER B 1 136 ? 36.457 -1.222 56.250 1.00 30.95 1608 SER B N 1
ATOM 1897 C CA . SER B 1 136 ? 37.623 -1.936 55.767 1.00 30.44 1608 SER B CA 1
ATOM 1898 C C . SER B 1 136 ? 37.711 -3.250 56.522 1.00 32.37 1608 SER B C 1
ATOM 1899 O O . SER B 1 136 ? 37.202 -3.380 57.607 1.00 33.71 1608 SER B O 1
ATOM 1902 N N . GLU B 1 137 ? 38.284 -4.250 55.883 1.00 32.68 1609 GLU B N 1
ATOM 1903 C CA . GLU B 1 137 ? 38.354 -5.582 56.453 1.00 32.20 1609 GLU B CA 1
ATOM 1904 C C . GLU B 1 137 ? 39.220 -5.762 57.698 1.00 32.49 1609 GLU B C 1
ATOM 1905 O O . GLU B 1 137 ? 38.902 -6.560 58.570 1.00 35.54 1609 GLU B O 1
ATOM 1907 N N . ASN B 1 138 ? 40.297 -5.006 57.769 1.00 27.26 1610 ASN B N 1
ATOM 1908 C CA . ASN B 1 138 ? 41.251 -5.236 58.802 1.00 26.04 1610 ASN B CA 1
ATOM 1909 C C . ASN B 1 138 ? 41.250 -4.123 59.846 1.00 25.56 1610 ASN B C 1
ATOM 1910 O O . ASN B 1 138 ? 41.963 -3.165 59.717 1.00 30.67 1610 ASN B O 1
ATOM 1915 N N . VAL B 1 139 ? 40.437 -4.282 60.865 1.00 25.15 1611 VAL B N 1
ATOM 1916 C CA . VAL B 1 139 ? 40.224 -3.193 61.800 1.00 22.13 1611 VAL B CA 1
ATOM 1917 C C . VAL B 1 139 ? 40.580 -3.618 63.203 1.00 19.69 1611 VAL B C 1
ATOM 1918 O O . VAL B 1 139 ? 40.079 -4.591 63.703 1.00 20.72 1611 VAL B O 1
ATOM 1922 N N . LYS B 1 140 ? 41.477 -2.868 63.827 1.00 20.43 1612 LYS B N 1
ATOM 1923 C CA . LYS B 1 140 ? 41.816 -3.057 65.234 1.00 20.65 1612 LYS B CA 1
ATOM 1924 C C . LYS B 1 140 ? 41.928 -1.664 65.839 1.00 21.25 1612 LYS B C 1
ATOM 1925 O O . LYS B 1 140 ? 42.878 -0.929 65.550 1.00 22.36 1612 LYS B O 1
ATOM 1931 N N . ILE B 1 141 ? 40.954 -1.281 66.655 1.00 17.72 1613 ILE B N 1
ATOM 1932 C CA . ILE B 1 141 ? 40.925 0.072 67.181 1.00 19.15 1613 ILE B CA 1
ATOM 1933 C C . ILE B 1 141 ? 41.470 0.106 68.608 1.00 17.65 1613 ILE B C 1
ATOM 1934 O O . ILE B 1 141 ? 40.931 -0.550 69.504 1.00 16.95 1613 ILE B O 1
ATOM 1939 N N . GLY B 1 142 ? 42.550 0.858 68.800 1.00 19.46 1614 GLY B N 1
ATOM 1940 C CA . GLY B 1 142 ? 43.191 1.001 70.097 1.00 19.09 1614 GLY B CA 1
ATOM 1941 C C . GLY B 1 142 ? 42.475 1.946 71.037 1.00 20.17 1614 GLY B C 1
ATOM 1942 O O . GLY B 1 142 ? 42.454 1.742 72.230 1.00 22.24 1614 GLY B O 1
ATOM 1943 N N . GLU B 1 143 ? 41.891 3.001 70.505 1.00 21.80 1615 GLU B N 1
ATOM 1944 C CA . GLU B 1 143 ? 41.204 3.956 71.348 1.00 23.03 1615 GLU B CA 1
ATOM 1945 C C . GLU B 1 143 ? 40.440 4.891 70.450 1.00 22.23 1615 GLU B C 1
ATOM 1946 O O . GLU B 1 143 ? 40.870 5.162 69.336 1.00 22.90 1615 GLU B O 1
ATOM 1952 N N . ILE B 1 144 ? 39.291 5.350 70.922 1.00 21.59 1616 ILE B N 1
ATOM 1953 C CA . ILE B 1 144 ? 38.576 6.426 70.249 1.00 25.10 1616 ILE B CA 1
ATOM 1954 C C . ILE B 1 144 ? 38.460 7.568 71.231 1.00 25.28 1616 ILE B C 1
ATOM 1955 O O . ILE B 1 144 ? 37.878 7.394 72.297 1.00 25.95 1616 ILE B O 1
ATOM 1960 N N . LYS B 1 145 ? 39.069 8.694 70.865 1.00 24.96 1617 LYS B N 1
ATOM 1961 C CA . LYS B 1 145 ? 39.100 9.910 71.665 1.00 27.85 1617 LYS B CA 1
ATOM 1962 C C . LYS B 1 145 ? 38.205 10.983 71.024 1.00 25.97 1617 LYS B C 1
ATOM 1963 O O . LYS B 1 145 ? 38.442 11.402 69.904 1.00 25.51 1617 LYS B O 1
ATOM 1969 N N . ILE B 1 146 ? 37.186 11.402 71.753 1.00 26.12 1618 ILE B N 1
ATOM 1970 C CA . ILE B 1 146 ? 36.251 12.440 71.339 1.00 30.48 1618 ILE B CA 1
ATOM 1971 C C . ILE B 1 146 ? 36.435 13.718 72.191 1.00 29.79 1618 ILE B C 1
ATOM 1972 O O . ILE B 1 146 ? 35.938 13.785 73.276 1.00 32.80 1618 ILE B O 1
ATOM 1977 N N . TYR B 1 147 ? 37.137 14.705 71.654 1.00 30.81 1619 TYR B N 1
ATOM 1978 C CA . TYR B 1 147 ? 37.495 15.874 72.442 1.00 34.47 1619 TYR B CA 1
ATOM 1979 C C . TYR B 1 147 ? 36.396 16.925 72.479 1.00 37.67 1619 TYR B C 1
ATOM 1980 O O . TYR B 1 147 ? 35.843 17.277 71.457 1.00 36.66 1619 TYR B O 1
ATOM 1989 N N . LYS B 1 148 ? 36.094 17.422 73.671 1.00 43.29 1620 LYS B N 1
ATOM 1990 C CA . LYS B 1 148 ? 35.074 18.458 73.835 1.00 52.49 1620 LYS B CA 1
ATOM 1991 C C . LYS B 1 148 ? 35.458 19.775 73.179 1.00 54.40 1620 LYS B C 1
ATOM 1992 O O . LYS B 1 148 ? 36.624 20.149 73.135 1.00 54.26 1620 LYS B O 1
ATOM 1994 N N . GLY B 1 149 ? 34.446 20.474 72.676 1.00 55.55 1621 GLY B N 1
ATOM 1995 C CA . GLY B 1 149 ? 34.623 21.783 72.084 1.00 56.95 1621 GLY B CA 1
ATOM 1996 C C . GLY B 1 149 ? 34.097 22.862 73.012 1.00 58.28 1621 GLY B C 1
ATOM 1997 O O . GLY B 1 149 ? 33.543 22.566 74.070 1.00 58.42 1621 GLY B O 1
#

Organism: Clostridium perfringens (strain 13 / Type A) (NCBI:txid195102)

Solvent-accessible surface area: 11955 Å² total

CATH classification: 2.60.120.260

InterPro domains:
  IPR000421 Coagulation factor 5/8, C-terminal domain [PF00754] (44-159)
  IPR000421 Coagulation factor 5/8, C-terminal domain [PF00754] (938-1046)
  IPR000421 Coagulation factor 5/8, C-terminal domain [PF00754] (1373-1498)
  IPR000421 Coagulation factor 5/8, C-terminal domain [PF00754] (1519-1619)
  IPR000421 Coagulation factor 5/8, C-terminal domain [PS50022] (15-164)
  IPR000421 Coagulation factor 5/8, C-terminal domain [PS50022] (914-1068)
  IPR000421 Coagulation factor 5/8, C-terminal domain [PS50022] (1359-1503)
  IPR000421 Coagulation factor 5/8, C-terminal domain [PS50022] (1523-1613)
  IPR003961 Fibronectin type III [PF00041] (2018-2097)
  IPR003961 Fibronectin type III [PS50853] (2019-2104)
  IPR003961 Fibronectin type III [SM00060] (2017-2092)
  IPR003961 Fibronectin type III [cd00063] (2018-2102)
  IPR007781 Alpha-N-acetylglucosaminidase [PTHR12872] (199-908)
  IPR008979 Galactose-binding-like domain superfamily [SSF49785] (36-164)
  IPR008979 Galactose-binding-like domain superfamily [SSF49785] (944-1046)
  IPR008979 Galactose-binding-like domain superfamily [SSF49785] (1073-1209)
  IPR008979 Galactose-binding-like domain superfamily [SSF49785] (1217-1351)
  IPR008979 Galactose-binding-like domain superfamily [SSF49785] (1366-1502)
  IPR008979 Galactose-binding-like domain superfamily [SSF49785] (1513-1629)
  IPR013783 Immunoglobulin-like fold [G3DSA:2.60.40.10] (2022-2104)

Radius of gyration: 19.76 Å; Cα contacts (8 Å, |Δi|>4): 698; chains: 2; bounding box: 49×37×54 Å

Secondary structure (DSSP, 8-state):
-EE---TT-EEEESS-GGGGGGGGSS-TTS-B---S-SSEEEEEEEEEEEE--EEEEEE-SSSPP-EEEEEESSSSS-EEEEEETT-----SEEEEEPPTT-EEEEEEEEE-SSS--EEEEEEEE-/-B---TT-EEEESS-GGGGGGGGSS-TTS-B---S-SSEEEEEEEEEEEEEEEEEEEE-SSS---EEEEEESSSSSEEEEEEETT-----SEEEEEEEEEEEEEEEEEEE-SS---EEEEEEEE-

Nearest PDB structures (foldseek):
  4a42-assembly2_B  TM=9.950E-01  e=1.849E-22  Clostridium perfringens
  2yc2-assembly2_B  TM=7.799E-01  e=2.999E-07  Chlamydomonas reinhardtii
  1tvg-assembly1_A  TM=8.055E-01  e=3.734E-06  Homo sapiens
  7wdt-assembly1_A  TM=7.457E-01  e=5.527E-06  Bifidobacterium bifidum JCM 1254
  8ruy-assembly1_R  TM=7.513E-01  e=1.024E-05  Chlamydomonas reinhardtii